Protein AF-A0A7S2FUK2-F1 (afdb_monomer_lite)

Structure (mmCIF, N/CA/C/O backbone):
data_AF-A0A7S2FUK2-F1
#
_entry.id   AF-A0A7S2FUK2-F1
#
loop_
_atom_site.group_PDB
_atom_site.id
_atom_site.type_symbol
_atom_site.label_atom_id
_atom_site.label_alt_id
_atom_site.label_comp_id
_atom_site.label_asym_id
_atom_site.label_entity_id
_atom_site.label_seq_id
_atom_site.pdbx_PDB_ins_code
_atom_site.Cartn_x
_atom_site.Cartn_y
_atom_site.Cartn_z
_atom_site.occupancy
_atom_site.B_iso_or_equiv
_atom_site.auth_seq_id
_atom_site.auth_comp_id
_atom_site.auth_asym_id
_atom_site.auth_atom_id
_atom_site.pdbx_PDB_model_num
ATOM 1 N N . ALA A 1 1 ? 39.567 44.162 -0.002 1.00 51.47 1 ALA A N 1
ATOM 2 C CA . ALA A 1 1 ? 39.025 42.893 0.532 1.00 51.47 1 ALA A CA 1
ATOM 3 C C . ALA A 1 1 ? 37.912 42.384 -0.387 1.00 51.47 1 ALA A C 1
ATOM 5 O O . ALA A 1 1 ? 36.878 43.033 -0.495 1.00 51.47 1 ALA A O 1
ATOM 6 N N . ALA A 1 2 ? 38.136 41.283 -1.110 1.00 47.44 2 ALA A N 1
ATOM 7 C CA . ALA A 1 2 ? 37.155 40.736 -2.050 1.00 47.44 2 ALA A CA 1
ATOM 8 C C . ALA A 1 2 ? 35.976 40.091 -1.295 1.00 47.44 2 ALA A C 1
ATOM 10 O O . ALA A 1 2 ? 36.168 39.172 -0.497 1.00 47.44 2 ALA A O 1
ATOM 11 N N . LYS A 1 3 ? 34.748 40.575 -1.532 1.00 50.03 3 LYS A N 1
ATOM 12 C CA . LYS A 1 3 ? 33.518 39.981 -0.986 1.00 50.03 3 LYS A CA 1
ATOM 13 C C . LYS A 1 3 ? 33.345 38.576 -1.574 1.00 50.03 3 LYS A C 1
ATOM 15 O O . LYS A 1 3 ? 33.019 38.436 -2.749 1.00 50.03 3 LYS A O 1
ATOM 20 N N . LYS A 1 4 ? 33.551 37.535 -0.758 1.00 55.41 4 LYS A N 1
ATOM 21 C CA . LYS A 1 4 ? 33.220 36.146 -1.115 1.00 55.41 4 LYS A CA 1
ATOM 22 C C . LYS A 1 4 ? 31.747 36.076 -1.522 1.00 55.41 4 LYS A C 1
ATOM 24 O O . LYS A 1 4 ? 30.866 36.301 -0.692 1.00 55.41 4 LYS A O 1
ATOM 29 N N . ALA A 1 5 ? 31.489 35.759 -2.789 1.00 57.44 5 ALA A N 1
ATOM 30 C CA . ALA A 1 5 ? 30.147 35.501 -3.286 1.00 57.44 5 ALA A CA 1
ATOM 31 C C . ALA A 1 5 ? 29.506 34.386 -2.442 1.00 57.44 5 ALA A C 1
ATOM 33 O O . ALA A 1 5 ? 30.033 33.274 -2.347 1.00 57.44 5 ALA A O 1
ATOM 34 N N . ARG A 1 6 ? 28.381 34.693 -1.785 1.00 59.66 6 ARG A N 1
ATOM 35 C CA . ARG A 1 6 ? 27.583 33.698 -1.063 1.00 59.66 6 ARG A CA 1
ATOM 36 C C . ARG A 1 6 ? 27.079 32.686 -2.088 1.00 59.66 6 ARG A C 1
ATOM 38 O O . ARG A 1 6 ? 26.243 33.013 -2.924 1.00 59.66 6 ARG A O 1
ATOM 45 N N . LYS A 1 7 ? 27.604 31.463 -2.019 1.00 57.19 7 LYS A N 1
ATOM 46 C CA . LYS A 1 7 ? 27.149 30.323 -2.817 1.00 57.19 7 LYS A CA 1
ATOM 47 C C . LYS A 1 7 ? 25.653 30.144 -2.553 1.00 57.19 7 LYS A C 1
ATOM 49 O O . LYS A 1 7 ? 25.270 29.747 -1.454 1.00 57.19 7 LYS A O 1
ATOM 54 N N . ILE A 1 8 ? 24.814 30.489 -3.530 1.00 44.50 8 ILE A N 1
ATOM 55 C CA . ILE A 1 8 ? 23.376 30.225 -3.475 1.00 44.50 8 ILE A CA 1
ATOM 56 C C . ILE A 1 8 ? 23.237 28.705 -3.527 1.00 44.50 8 ILE A C 1
ATOM 58 O O . ILE A 1 8 ? 23.329 28.085 -4.584 1.00 44.50 8 ILE A O 1
ATOM 62 N N . VAL A 1 9 ? 23.107 28.082 -2.358 1.00 54.44 9 VAL A N 1
ATOM 63 C CA . VAL A 1 9 ? 22.767 26.666 -2.264 1.00 54.44 9 VAL A CA 1
ATOM 64 C C . VAL A 1 9 ? 21.310 26.572 -2.695 1.00 54.44 9 VAL A C 1
ATOM 66 O O . VAL A 1 9 ? 20.414 26.925 -1.929 1.00 54.44 9 VAL A O 1
ATOM 69 N N . GLY A 1 10 ? 21.074 26.165 -3.945 1.00 53.12 10 GLY A N 1
ATOM 70 C CA . GLY A 1 10 ? 19.726 25.898 -4.440 1.00 53.12 10 GLY A CA 1
ATOM 71 C C . GLY A 1 10 ? 18.992 24.996 -3.449 1.00 53.12 10 GLY A C 1
ATOM 72 O O . GLY A 1 10 ? 19.571 24.023 -2.952 1.00 53.12 10 GLY A O 1
ATOM 73 N N . LYS A 1 11 ? 17.744 25.347 -3.106 1.00 49.56 11 LYS A N 1
ATOM 74 C CA . LYS A 1 11 ? 16.907 24.517 -2.230 1.00 49.56 11 LYS A CA 1
ATOM 75 C C . LYS A 1 11 ? 16.903 23.106 -2.810 1.00 49.56 11 LYS A C 1
ATOM 77 O O . LYS A 1 11 ? 16.422 22.899 -3.921 1.00 49.56 11 LYS A O 1
ATOM 82 N N . ARG A 1 12 ? 17.470 22.145 -2.071 1.00 46.72 12 ARG A N 1
ATOM 83 C CA . ARG A 1 12 ? 17.395 20.734 -2.457 1.00 46.72 12 ARG A CA 1
ATOM 84 C C . ARG A 1 12 ? 15.916 20.397 -2.656 1.00 46.72 12 ARG A C 1
ATOM 86 O O . ARG A 1 12 ? 15.123 20.765 -1.782 1.00 46.72 12 ARG A O 1
ATOM 93 N N . PRO A 1 13 ? 15.542 19.721 -3.757 1.00 48.38 13 PRO A N 1
ATOM 94 C CA . PRO A 1 13 ? 14.168 19.290 -3.938 1.00 48.38 13 PRO A CA 1
ATOM 95 C C . PRO A 1 13 ? 13.748 18.502 -2.692 1.00 48.38 13 PRO A C 1
ATOM 97 O O . PRO A 1 13 ? 14.558 17.721 -2.168 1.00 48.38 13 PRO A O 1
ATOM 100 N N . PRO A 1 14 ? 12.541 18.746 -2.155 1.00 49.38 14 PRO A N 1
ATOM 101 C CA . PRO A 1 14 ? 12.086 18.077 -0.950 1.00 49.38 14 PRO A CA 1
ATOM 102 C C . PRO A 1 14 ? 12.221 16.569 -1.153 1.00 49.38 14 PRO A C 1
ATOM 104 O O . PRO A 1 14 ? 11.686 16.004 -2.108 1.00 49.38 14 PRO A O 1
ATOM 107 N N . ARG A 1 15 ? 12.990 15.909 -0.275 1.00 49.66 15 ARG A N 1
ATOM 108 C CA . ARG A 1 15 ? 13.065 14.446 -0.280 1.00 49.66 15 ARG A CA 1
ATOM 109 C C . ARG A 1 15 ? 11.645 13.919 -0.118 1.00 49.66 15 ARG A C 1
ATOM 111 O O . ARG A 1 15 ? 10.908 14.423 0.730 1.00 49.66 15 ARG A O 1
ATOM 118 N N . LEU A 1 16 ? 11.304 12.897 -0.898 1.00 50.94 16 LEU A N 1
ATOM 119 C CA . LEU A 1 16 ? 10.092 12.099 -0.748 1.00 50.94 16 LEU A CA 1
ATOM 120 C C . LEU A 1 16 ? 10.069 11.511 0.671 1.00 50.94 16 LEU A C 1
ATOM 122 O O . LEU A 1 16 ? 10.588 10.424 0.920 1.00 50.94 16 LEU A O 1
ATOM 126 N N . ARG A 1 17 ? 9.551 12.262 1.648 1.00 56.78 17 ARG A N 1
ATOM 127 C CA . ARG A 1 17 ? 9.317 11.731 2.988 1.00 56.78 17 ARG A CA 1
ATOM 128 C C . ARG A 1 17 ? 8.164 10.751 2.847 1.00 56.78 17 ARG A C 1
ATOM 130 O O . ARG A 1 17 ? 7.118 11.121 2.323 1.00 56.78 17 ARG A O 1
ATOM 137 N N . LYS A 1 18 ? 8.348 9.518 3.324 1.00 59.38 18 LYS A N 1
ATOM 138 C CA . LYS A 1 18 ? 7.283 8.512 3.425 1.00 59.38 18 LYS A CA 1
ATOM 139 C C . LYS A 1 18 ? 6.263 8.959 4.483 1.00 59.38 18 LYS A C 1
ATOM 141 O O . LYS A 1 18 ? 6.216 8.405 5.575 1.00 59.38 18 LYS A O 1
ATOM 146 N N . ARG A 1 19 ? 5.490 10.007 4.200 1.00 67.88 19 ARG A N 1
ATOM 147 C CA . ARG A 1 19 ? 4.312 10.360 4.990 1.00 67.88 19 ARG A CA 1
ATOM 148 C C . ARG A 1 19 ? 3.159 9.496 4.508 1.00 67.88 19 ARG A C 1
ATOM 150 O O . ARG A 1 19 ? 2.864 9.450 3.318 1.00 67.88 19 ARG A O 1
ATOM 157 N N . SER A 1 20 ? 2.534 8.784 5.435 1.00 86.94 20 SER A N 1
ATOM 158 C CA . SER A 1 20 ? 1.334 8.007 5.145 1.00 86.94 20 SER A CA 1
ATOM 159 C C . SER A 1 20 ? 0.104 8.909 5.195 1.00 86.94 20 SER A C 1
ATOM 161 O O . SER A 1 20 ? 0.090 9.910 5.919 1.00 86.94 20 SER A O 1
ATOM 163 N N . LEU A 1 21 ? -0.970 8.526 4.503 1.00 92.56 21 LEU A N 1
ATOM 164 C CA . LEU A 1 21 ? -2.257 9.218 4.633 1.00 92.56 21 LEU A CA 1
ATOM 165 C C . LEU A 1 21 ? -2.778 9.218 6.080 1.00 92.56 21 LEU A C 1
ATOM 167 O O . LEU A 1 21 ? -3.429 10.173 6.488 1.00 92.56 21 LEU A O 1
ATOM 171 N N . GLY A 1 22 ? -2.415 8.217 6.892 1.00 94.38 22 GLY A N 1
ATOM 172 C CA . GLY A 1 22 ? -2.711 8.213 8.329 1.00 94.38 22 GLY A CA 1
ATOM 173 C C . GLY A 1 22 ? -2.044 9.366 9.078 1.00 94.38 22 GLY A C 1
ATOM 174 O O . GLY A 1 22 ? -2.706 10.068 9.836 1.00 94.38 22 GLY A O 1
ATOM 175 N N . SER A 1 23 ? -0.760 9.634 8.811 1.00 93.38 23 SER A N 1
ATOM 176 C CA . SER A 1 23 ? -0.076 10.798 9.398 1.00 93.38 23 SER A CA 1
ATOM 177 C C . SER A 1 23 ? -0.691 12.127 8.943 1.00 93.38 23 SER A C 1
ATOM 179 O O . SER A 1 23 ? -0.807 13.054 9.742 1.00 93.38 23 SER A O 1
ATOM 181 N N . THR A 1 24 ? -1.159 12.191 7.693 1.00 94.69 24 THR A N 1
ATOM 182 C CA . THR A 1 24 ? -1.881 13.347 7.152 1.00 94.69 24 THR A CA 1
ATOM 183 C C . THR A 1 24 ? -3.221 13.567 7.854 1.00 94.69 24 THR A C 1
ATOM 185 O O . THR A 1 24 ? -3.485 14.685 8.289 1.00 94.69 24 THR A O 1
ATOM 188 N N . LEU A 1 25 ? -4.030 12.515 8.032 1.00 96.62 25 LEU A N 1
ATOM 189 C CA . LEU A 1 25 ? -5.297 12.581 8.768 1.00 96.62 25 LEU A CA 1
ATOM 190 C C . LEU A 1 25 ? -5.078 13.061 10.210 1.00 96.62 25 LEU A C 1
ATOM 192 O O . LEU A 1 25 ? -5.795 13.931 10.696 1.00 96.62 25 LEU A O 1
ATOM 196 N N . VAL A 1 26 ? -4.062 12.530 10.894 1.00 95.75 26 VAL A N 1
ATOM 197 C CA . VAL A 1 26 ? -3.729 12.947 12.264 1.00 95.75 26 VAL A CA 1
ATOM 198 C C . VAL A 1 26 ? -3.310 14.418 12.312 1.00 95.75 26 VAL A C 1
ATOM 200 O O . VAL A 1 26 ? -3.783 15.145 13.183 1.00 95.75 26 VAL A O 1
ATOM 203 N N . ALA A 1 27 ? -2.464 14.881 11.387 1.00 95.12 27 ALA A N 1
ATOM 204 C CA . ALA A 1 27 ? -2.057 16.285 11.317 1.00 95.12 27 ALA A CA 1
ATOM 205 C C . ALA A 1 27 ? -3.256 17.222 11.084 1.00 95.12 27 ALA A C 1
ATOM 207 O O . ALA A 1 27 ? -3.372 18.252 11.746 1.00 95.12 27 ALA A O 1
ATOM 208 N N . GLU A 1 28 ? -4.180 16.836 10.203 1.00 96.44 28 GLU A N 1
ATOM 209 C CA . GLU A 1 28 ? -5.415 17.578 9.944 1.00 96.44 28 GLU A CA 1
ATOM 210 C C . GLU A 1 28 ? -6.306 17.666 11.193 1.00 96.44 28 GLU A C 1
ATOM 212 O O . GLU A 1 28 ? -6.785 18.742 11.553 1.00 96.44 28 GLU A O 1
ATOM 217 N N . LEU A 1 29 ? -6.499 16.547 11.898 1.00 96.31 29 LEU A N 1
ATOM 218 C CA . LEU A 1 29 ? -7.288 16.510 13.130 1.00 96.31 29 LEU A CA 1
ATOM 219 C C . LEU A 1 29 ? -6.650 17.342 14.247 1.00 96.31 29 LEU A C 1
ATOM 221 O O . LEU A 1 29 ? -7.358 18.025 14.986 1.00 96.31 29 LEU A O 1
ATOM 225 N N . LYS A 1 30 ? -5.317 17.336 14.356 1.00 94.62 30 LYS A N 1
ATOM 226 C CA . LYS A 1 30 ? -4.597 18.204 15.297 1.00 94.62 30 LYS A CA 1
ATOM 227 C C . LYS A 1 30 ? -4.808 19.677 14.958 1.00 94.62 30 LYS A C 1
ATOM 229 O O . LYS A 1 30 ? -5.159 20.434 15.860 1.00 94.62 30 LYS A O 1
ATOM 234 N N . ALA A 1 31 ? -4.721 20.059 13.682 1.00 94.06 31 ALA A N 1
ATOM 235 C CA . ALA A 1 31 ? -5.017 21.421 13.232 1.00 94.06 31 ALA A CA 1
ATOM 236 C C . ALA A 1 31 ? -6.454 21.844 13.572 1.00 94.06 31 ALA A C 1
ATOM 238 O O . ALA A 1 31 ? -6.672 22.917 14.133 1.00 94.06 31 ALA A O 1
ATOM 239 N N . LYS A 1 32 ? -7.430 20.966 13.316 1.00 94.69 32 LYS A N 1
ATOM 240 C CA . LYS A 1 32 ? -8.850 21.210 13.614 1.00 94.69 32 LYS A CA 1
ATOM 241 C C . LYS A 1 32 ? -9.173 21.277 15.105 1.00 94.69 32 LYS A C 1
ATOM 243 O O . LYS A 1 32 ? -10.173 21.885 15.472 1.00 94.69 32 LYS A O 1
ATOM 248 N N . SER A 1 33 ? -8.345 20.690 15.969 1.00 92.50 33 SER A N 1
ATOM 249 C CA . SER A 1 33 ? -8.582 20.717 17.416 1.00 92.50 33 SER A CA 1
ATOM 250 C C . SER A 1 33 ? -8.414 22.104 18.052 1.00 92.50 33 SER A C 1
ATOM 252 O O . SER A 1 33 ? -8.828 22.288 19.195 1.00 92.50 33 SER A O 1
ATOM 254 N N . GLY A 1 34 ? -7.790 23.066 17.355 1.00 90.19 34 GLY A N 1
ATOM 255 C CA . GLY A 1 34 ? -7.549 24.423 17.865 1.00 90.19 34 GLY A CA 1
ATOM 256 C C . GLY A 1 34 ? -6.584 24.497 19.057 1.00 90.19 34 GLY A C 1
ATOM 257 O O . GLY A 1 34 ? -6.423 25.556 19.665 1.00 90.19 34 GLY A O 1
ATOM 258 N N . ARG A 1 35 ? -5.938 23.380 19.410 1.00 89.12 35 ARG A N 1
ATOM 259 C CA . ARG A 1 35 ? -4.984 23.291 20.515 1.00 89.12 35 ARG A CA 1
ATOM 260 C C . ARG A 1 35 ? -3.680 23.991 20.148 1.00 89.12 35 ARG A C 1
ATOM 262 O O . ARG A 1 35 ? -2.985 23.572 19.229 1.00 89.12 35 ARG A O 1
ATOM 269 N N . LYS A 1 36 ? -3.342 25.047 20.891 1.00 89.12 36 LYS A N 1
ATOM 270 C CA . LYS A 1 36 ? -2.089 25.809 20.731 1.00 89.12 36 LYS A CA 1
ATOM 271 C C . LYS A 1 36 ? -0.916 25.202 21.507 1.00 89.12 36 LYS A C 1
ATOM 273 O O . LYS A 1 36 ? 0.222 25.598 21.302 1.00 89.12 36 LYS A O 1
ATOM 278 N N . ASP A 1 37 ? -1.202 24.263 22.405 1.00 87.50 37 ASP A N 1
ATOM 279 C CA . ASP A 1 37 ? -0.228 23.604 23.276 1.00 87.50 37 ASP A CA 1
ATOM 280 C C . ASP A 1 37 ? 0.441 22.381 22.626 1.00 87.50 37 ASP A C 1
ATOM 282 O O . ASP A 1 37 ? 1.373 21.810 23.189 1.00 87.50 37 ASP A O 1
ATOM 286 N N . ILE A 1 38 ? -0.015 21.980 21.435 1.00 90.00 38 ILE A N 1
ATOM 287 C CA . ILE A 1 38 ? 0.557 20.870 20.672 1.00 90.00 38 ILE A CA 1
ATOM 288 C C . ILE A 1 38 ? 1.327 21.397 19.460 1.00 90.00 38 ILE A C 1
ATOM 290 O O . ILE A 1 38 ? 0.843 22.243 18.713 1.00 90.00 38 ILE A O 1
ATOM 294 N N . SER A 1 39 ? 2.520 20.853 19.239 1.00 89.31 39 SER A N 1
ATOM 295 C CA . SER A 1 39 ? 3.269 21.058 18.001 1.00 89.31 39 SER A CA 1
ATOM 296 C C . SER A 1 39 ? 3.002 19.887 17.062 1.00 89.31 39 SER A C 1
ATOM 298 O O . SER A 1 39 ? 3.038 18.725 17.472 1.00 89.31 39 SER A O 1
ATOM 300 N N . PHE A 1 40 ? 2.709 20.176 15.799 1.00 91.25 40 PHE A N 1
ATOM 301 C CA . PHE A 1 40 ? 2.543 19.154 14.775 1.00 91.25 40 PHE A CA 1
ATOM 302 C C . PHE A 1 40 ? 3.012 19.673 13.419 1.00 91.25 40 PHE A C 1
ATOM 304 O O . PHE A 1 40 ? 3.021 20.870 13.145 1.00 91.25 40 PHE A O 1
ATOM 311 N N . GLU A 1 41 ? 3.426 18.745 12.564 1.00 90.56 41 GLU A N 1
ATOM 312 C CA . GLU A 1 41 ? 3.853 19.056 11.208 1.00 90.56 41 GLU A CA 1
ATOM 313 C C . GLU A 1 41 ? 2.613 19.159 10.309 1.00 90.56 41 GLU A C 1
ATOM 315 O O . GLU A 1 41 ? 1.863 18.190 10.176 1.00 90.56 41 GLU A O 1
ATOM 320 N N . THR A 1 42 ? 2.386 20.317 9.683 1.00 92.31 42 THR A N 1
ATOM 321 C CA . THR A 1 42 ? 1.277 20.493 8.734 1.00 92.31 42 THR A CA 1
ATOM 322 C C . THR A 1 42 ? 1.428 19.517 7.568 1.00 92.31 42 THR A C 1
ATOM 324 O O . THR A 1 42 ? 2.525 19.314 7.026 1.00 92.31 42 THR A O 1
ATOM 327 N N . ALA A 1 43 ? 0.330 18.864 7.195 1.00 91.62 43 ALA A N 1
ATOM 328 C CA . ALA A 1 43 ? 0.294 18.018 6.013 1.00 91.62 43 ALA A CA 1
ATOM 329 C C . ALA A 1 43 ? 0.405 18.868 4.741 1.00 91.62 43 ALA A C 1
ATOM 331 O O . ALA A 1 43 ? -0.122 19.971 4.688 1.00 91.62 43 ALA A O 1
ATOM 332 N N . ALA A 1 44 ? 1.097 18.354 3.725 1.00 90.50 44 ALA A N 1
ATOM 333 C CA . ALA A 1 44 ? 1.135 19.012 2.425 1.00 90.50 44 ALA A CA 1
ATOM 334 C C . ALA A 1 44 ? -0.243 18.944 1.742 1.00 90.50 44 ALA A C 1
ATOM 336 O O . ALA A 1 44 ? -0.965 17.953 1.905 1.00 90.50 44 ALA A O 1
ATOM 337 N N . ASP A 1 45 ? -0.579 19.955 0.943 1.00 90.50 45 ASP A N 1
ATOM 338 C CA . ASP A 1 45 ? -1.913 20.116 0.353 1.00 90.50 45 ASP A CA 1
ATOM 339 C C . ASP A 1 45 ? -2.301 18.939 -0.553 1.00 90.50 45 ASP A C 1
ATOM 341 O O . ASP A 1 45 ? -3.410 18.406 -0.445 1.00 90.50 45 ASP A O 1
ATOM 345 N N . TYR A 1 46 ? -1.375 18.442 -1.385 1.00 86.56 46 TYR A N 1
ATOM 346 C CA . TYR A 1 46 ? -1.617 17.247 -2.206 1.00 86.56 46 TYR A CA 1
ATOM 347 C C . TYR A 1 46 ? -1.955 16.008 -1.365 1.00 86.56 46 TYR A C 1
ATOM 349 O O . TYR A 1 46 ? -2.789 15.189 -1.765 1.00 86.56 46 TYR A O 1
ATOM 357 N N . ALA A 1 47 ? -1.332 15.861 -0.193 1.00 90.38 47 ALA A N 1
ATOM 358 C CA . ALA A 1 47 ? -1.565 14.730 0.691 1.00 90.38 47 ALA A CA 1
ATOM 359 C C . ALA A 1 47 ? -2.932 14.851 1.376 1.00 90.38 47 ALA A C 1
ATOM 361 O O . ALA A 1 47 ? -3.635 13.848 1.478 1.00 90.38 47 ALA A O 1
ATOM 362 N N . LEU A 1 48 ? -3.334 16.060 1.792 1.00 92.94 48 LEU A N 1
ATOM 363 C CA . LEU A 1 48 ? -4.671 16.334 2.338 1.00 92.94 48 LEU A CA 1
ATOM 364 C C . LEU A 1 48 ? -5.760 16.067 1.298 1.00 92.94 48 LEU A C 1
ATOM 366 O O . LEU A 1 48 ? -6.702 15.324 1.565 1.00 92.94 48 LEU A O 1
ATOM 370 N N . LYS A 1 49 ? -5.593 16.582 0.076 1.00 92.12 49 LYS A N 1
ATOM 371 C CA . LYS A 1 49 ? -6.521 16.319 -1.032 1.00 92.12 49 LYS A CA 1
ATOM 372 C C . LYS A 1 49 ? -6.645 14.821 -1.314 1.00 92.12 49 LYS A C 1
ATOM 374 O O . LYS A 1 49 ? -7.752 14.312 -1.466 1.00 92.12 49 LYS A O 1
ATOM 379 N N . THR A 1 50 ? -5.522 14.101 -1.332 1.00 90.12 50 THR A N 1
ATOM 380 C CA . THR A 1 50 ? -5.522 12.640 -1.503 1.00 90.12 50 THR A CA 1
ATOM 381 C C . THR A 1 50 ? -6.247 11.951 -0.344 1.00 90.12 50 THR A C 1
ATOM 383 O O . THR A 1 50 ? -7.114 11.123 -0.592 1.00 90.12 50 THR A O 1
ATOM 386 N N . CYS A 1 51 ? -5.969 12.337 0.906 1.00 93.69 51 CYS A N 1
ATOM 387 C CA . CYS A 1 51 ? -6.631 11.828 2.112 1.00 93.69 51 CYS A CA 1
ATOM 388 C C . CYS A 1 51 ? -8.165 11.972 2.049 1.00 93.69 51 CYS A C 1
ATOM 390 O O . CYS A 1 51 ? -8.892 11.018 2.333 1.00 93.69 51 CYS A O 1
ATOM 392 N N . HIS A 1 52 ? -8.666 13.134 1.622 1.00 94.56 52 HIS A N 1
ATOM 393 C CA . HIS A 1 52 ? -10.102 13.396 1.479 1.00 94.56 52 HIS A CA 1
ATOM 394 C C . HIS A 1 52 ? -10.762 12.626 0.338 1.00 94.56 52 HIS A C 1
ATOM 396 O O . HIS A 1 52 ? -11.923 12.243 0.459 1.00 94.56 52 HIS A O 1
ATOM 402 N N . ASN A 1 53 ? -10.022 12.372 -0.740 1.00 94.06 53 ASN A N 1
ATOM 403 C CA . ASN A 1 53 ? -10.530 11.641 -1.894 1.00 94.06 53 ASN A CA 1
ATOM 404 C C . ASN A 1 53 ? -10.637 10.131 -1.656 1.00 94.06 53 ASN A C 1
ATOM 406 O O . ASN A 1 53 ? -11.314 9.465 -2.434 1.00 94.06 53 ASN A O 1
ATOM 410 N N . VAL A 1 54 ? -9.990 9.578 -0.621 1.00 93.62 54 VAL A N 1
ATOM 411 C CA . VAL A 1 54 ? -10.147 8.158 -0.274 1.00 93.62 54 VAL A CA 1
ATOM 412 C C . VAL A 1 54 ? -11.505 7.952 0.410 1.00 93.62 54 VAL A C 1
ATOM 414 O O . VAL A 1 54 ? -11.692 8.453 1.531 1.00 93.62 54 VAL A O 1
ATOM 417 N N . PRO A 1 55 ? -12.435 7.189 -0.207 1.00 96.44 55 PRO A N 1
ATOM 418 C CA . PRO A 1 55 ? -13.716 6.850 0.406 1.00 96.44 55 PRO A CA 1
ATOM 419 C C . PRO A 1 55 ? -13.519 6.215 1.780 1.00 96.44 55 PRO A C 1
ATOM 421 O O . PRO A 1 55 ? -12.543 5.499 2.007 1.00 96.44 55 PRO A O 1
ATOM 424 N N . ILE A 1 56 ? -14.452 6.442 2.703 1.00 97.25 56 ILE A N 1
ATOM 425 C CA . ILE A 1 56 ? -14.359 5.929 4.080 1.00 97.25 56 ILE A CA 1
ATOM 426 C C . ILE A 1 56 ? -14.266 4.395 4.083 1.00 97.25 56 ILE A C 1
ATOM 428 O O . ILE A 1 56 ? -13.496 3.813 4.842 1.00 97.25 56 ILE A O 1
ATOM 432 N N . GLU A 1 57 ? -14.981 3.754 3.164 1.00 96.81 57 GLU A N 1
ATOM 433 C CA . GLU A 1 57 ? -15.012 2.315 2.910 1.00 96.81 57 GLU A CA 1
ATOM 434 C C . GLU A 1 57 ? -13.670 1.784 2.384 1.00 96.81 57 GLU A C 1
ATOM 436 O O . GLU A 1 57 ? -13.396 0.590 2.446 1.00 96.81 57 GLU A O 1
ATOM 441 N N . GLN A 1 58 ? -12.797 2.653 1.878 1.00 96.06 58 GLN A N 1
ATOM 442 C CA . GLN A 1 58 ? -11.455 2.311 1.404 1.00 96.06 58 GLN A CA 1
ATOM 443 C C . GLN A 1 58 ? -10.361 2.706 2.404 1.00 96.06 58 GLN A C 1
ATOM 445 O O . GLN A 1 58 ? -9.178 2.718 2.066 1.00 96.06 58 GLN A O 1
ATOM 450 N N . ARG A 1 59 ? -10.724 3.018 3.651 1.00 97.12 59 ARG A N 1
ATOM 451 C CA . ARG A 1 59 ? -9.766 3.219 4.742 1.00 97.12 59 ARG A CA 1
ATOM 452 C C . ARG A 1 59 ? -9.602 1.930 5.541 1.00 97.12 59 ARG A C 1
ATOM 454 O O . ARG A 1 59 ? -10.535 1.140 5.664 1.00 97.12 59 ARG A O 1
ATOM 461 N N . ALA A 1 60 ? -8.407 1.684 6.072 1.00 97.00 60 ALA A N 1
ATOM 462 C CA . ALA A 1 60 ? -8.093 0.400 6.703 1.00 97.00 60 ALA A CA 1
ATOM 463 C C . ALA A 1 60 ? -8.813 0.179 8.043 1.00 97.00 60 ALA A C 1
ATOM 465 O O . ALA A 1 60 ? -9.072 -0.963 8.431 1.00 97.00 60 ALA A O 1
ATOM 466 N N . GLY A 1 61 ? -9.180 1.261 8.728 1.00 97.75 61 GLY A N 1
ATOM 467 C CA . GLY A 1 61 ? -9.990 1.208 9.936 1.00 97.75 61 GLY A CA 1
ATOM 468 C C . GLY A 1 61 ? -11.452 0.833 9.684 1.00 97.75 61 GLY A C 1
ATOM 469 O O . GLY A 1 61 ? -12.165 0.506 10.630 1.00 97.75 61 GLY A O 1
ATOM 470 N N . TYR A 1 62 ? -11.912 0.824 8.429 1.00 98.38 62 TYR A N 1
ATOM 471 C CA . TYR A 1 62 ? -13.263 0.391 8.087 1.00 98.38 62 TYR A CA 1
ATOM 472 C C . TYR A 1 62 ? -13.422 -1.122 8.355 1.00 98.38 62 TYR A C 1
ATOM 474 O O . TYR A 1 62 ? -12.548 -1.891 7.936 1.00 98.38 62 TYR A O 1
ATOM 482 N N . PRO A 1 63 ? -14.501 -1.587 9.019 1.00 98.12 63 PRO A N 1
ATOM 483 C CA . PRO A 1 63 ? -14.716 -3.009 9.285 1.00 98.12 63 PRO A CA 1
ATOM 484 C C . PRO A 1 63 ? -14.749 -3.830 7.991 1.00 98.12 63 PRO A C 1
ATOM 486 O O . PRO A 1 63 ? -15.224 -3.384 6.948 1.00 98.12 63 PRO A O 1
ATOM 489 N N . LEU A 1 64 ? -14.209 -5.041 8.016 1.00 97.94 64 LEU A N 1
ATOM 490 C CA . LEU A 1 64 ? -14.283 -5.972 6.889 1.00 97.94 64 LEU A CA 1
ATOM 491 C C . LEU A 1 64 ? -15.652 -6.655 6.827 1.00 97.94 64 LEU A C 1
ATOM 493 O O . LEU A 1 64 ? -16.111 -6.990 5.738 1.00 97.94 64 LEU A O 1
ATOM 497 N N . LYS A 1 65 ? -16.307 -6.823 7.978 1.00 97.94 65 LYS A N 1
ATOM 498 C CA . LYS A 1 65 ? -17.655 -7.379 8.105 1.00 97.94 65 LYS A CA 1
ATOM 499 C C . LYS A 1 65 ? -18.538 -6.365 8.822 1.00 97.94 65 LYS A C 1
ATOM 501 O O . LYS A 1 65 ? -18.167 -5.859 9.873 1.00 97.94 65 LYS A O 1
ATOM 506 N N . LEU A 1 66 ? -19.690 -6.041 8.244 1.00 97.38 66 LEU A N 1
ATOM 507 C CA . LEU A 1 66 ? -20.655 -5.138 8.870 1.00 97.38 66 LEU A CA 1
ATOM 508 C C . LEU A 1 66 ? -21.725 -5.957 9.584 1.00 97.38 66 LEU A C 1
ATOM 510 O O . LEU A 1 66 ? -22.387 -6.789 8.964 1.00 97.38 66 LEU A O 1
ATOM 514 N N . THR A 1 67 ? -21.920 -5.694 10.872 1.00 97.62 67 THR A N 1
ATOM 515 C CA . THR A 1 67 ? -23.012 -6.299 11.639 1.00 97.62 67 THR A CA 1
ATOM 516 C C . THR A 1 67 ? -24.339 -5.680 11.212 1.00 97.62 67 THR A C 1
ATOM 518 O O . THR A 1 67 ? -24.477 -4.456 11.126 1.00 97.62 67 THR A O 1
ATOM 521 N N . LYS A 1 68 ? -25.345 -6.516 10.940 1.00 97.69 68 LYS A N 1
ATOM 522 C CA . LYS A 1 68 ? -26.688 -6.043 10.584 1.00 97.69 68 LYS A CA 1
ATOM 523 C C . LYS A 1 68 ? -27.259 -5.187 11.721 1.00 97.69 68 LYS A C 1
ATOM 525 O O . LYS A 1 68 ? -27.241 -5.600 12.875 1.00 97.69 68 LYS A O 1
ATOM 530 N N . GLY A 1 69 ? -27.777 -4.005 11.387 1.00 97.62 69 GLY A N 1
ATOM 531 C CA . GLY A 1 69 ? -28.325 -3.063 12.371 1.00 97.62 69 GLY A CA 1
ATOM 532 C C . GLY A 1 69 ? -27.276 -2.251 13.141 1.00 97.62 69 GLY A C 1
ATOM 533 O O . GLY A 1 69 ? -27.646 -1.518 14.059 1.00 97.62 69 GLY A O 1
ATOM 534 N N . ALA A 1 70 ? -25.991 -2.355 12.781 1.00 97.88 70 ALA A N 1
ATOM 535 C CA . ALA A 1 70 ? -24.950 -1.509 13.351 1.00 97.88 70 ALA A CA 1
ATOM 536 C C . ALA A 1 70 ? -25.191 -0.023 13.049 1.00 97.88 70 ALA A C 1
ATOM 538 O O . ALA A 1 70 ? -25.744 0.345 12.007 1.00 97.88 70 ALA A O 1
ATOM 539 N N . VAL A 1 71 ? -24.726 0.840 13.954 1.00 97.81 71 VAL A N 1
ATOM 540 C CA . VAL A 1 71 ? -24.740 2.292 13.755 1.00 97.81 71 VAL A CA 1
ATOM 541 C C . VAL A 1 71 ? -23.958 2.631 12.480 1.00 97.81 71 VAL A C 1
ATOM 543 O O . VAL A 1 71 ? -22.820 2.169 12.329 1.00 97.81 71 VAL A O 1
ATOM 546 N N . PRO A 1 72 ? -24.516 3.459 11.572 1.00 97.94 72 PRO A N 1
ATOM 547 C CA . PRO A 1 72 ? -23.812 3.875 10.369 1.00 97.94 72 PRO A CA 1
ATOM 548 C C . PRO A 1 72 ? -22.443 4.468 10.701 1.00 97.94 72 PRO A C 1
ATOM 550 O O . PRO A 1 72 ? -22.317 5.322 11.572 1.00 97.94 72 PRO A O 1
ATOM 553 N N . ILE A 1 73 ? -21.418 4.069 9.953 1.00 97.62 73 ILE A N 1
ATOM 554 C CA . ILE A 1 73 ? -20.016 4.419 10.238 1.00 97.62 73 ILE A CA 1
ATOM 555 C C . ILE A 1 73 ? -19.782 5.936 10.246 1.00 97.62 73 ILE A C 1
ATOM 557 O O . ILE A 1 73 ? -19.036 6.463 11.065 1.00 97.62 73 ILE A O 1
ATOM 561 N N . LYS A 1 74 ? -20.496 6.674 9.388 1.00 97.38 74 LYS A N 1
ATOM 562 C CA . LYS A 1 74 ? -20.461 8.148 9.351 1.00 97.38 74 LYS A CA 1
ATOM 563 C C . LYS A 1 74 ? -21.030 8.805 10.619 1.00 97.38 74 LYS A C 1
ATOM 565 O O . LYS A 1 74 ? -20.748 9.975 10.867 1.00 97.38 74 LYS A O 1
ATOM 570 N N . ALA A 1 75 ? -21.828 8.069 11.392 1.00 97.88 75 ALA A N 1
ATOM 571 C CA . ALA A 1 75 ? -22.464 8.507 12.629 1.00 97.88 75 ALA A CA 1
ATOM 572 C C . ALA A 1 75 ? -21.714 8.047 13.893 1.00 97.88 75 ALA A C 1
ATOM 574 O O . ALA A 1 75 ? -22.182 8.325 14.996 1.00 97.88 75 ALA A O 1
ATOM 575 N N . TRP A 1 76 ? -20.559 7.383 13.761 1.00 98.19 76 TRP A N 1
ATOM 576 C CA . TRP A 1 76 ? -19.746 6.990 14.910 1.00 98.19 76 TRP A CA 1
ATOM 577 C C . TRP A 1 76 ? -19.332 8.202 15.745 1.00 98.19 76 TRP A C 1
ATOM 579 O O . TRP A 1 76 ? -18.689 9.145 15.265 1.00 98.19 76 TRP A O 1
ATOM 589 N N . LYS A 1 77 ? -19.700 8.154 17.024 1.00 97.88 77 LYS A N 1
ATOM 590 C CA . LYS A 1 77 ? -19.425 9.194 18.010 1.00 97.88 77 LYS A CA 1
ATOM 591 C C . LYS A 1 77 ? -19.001 8.564 19.323 1.00 97.88 77 LYS A C 1
ATOM 593 O O . LYS A 1 77 ? -19.519 7.531 19.734 1.00 97.88 77 LYS A O 1
ATOM 598 N N . CYS A 1 78 ? -18.062 9.207 19.996 1.00 95.88 78 CYS A N 1
ATOM 599 C CA . CYS A 1 78 ? -17.682 8.843 21.351 1.00 95.88 78 CYS A CA 1
ATOM 600 C C . CYS A 1 78 ? -18.755 9.259 22.364 1.00 95.88 78 CYS A C 1
ATOM 602 O O . CYS A 1 78 ? -19.646 10.048 22.052 1.00 95.88 78 CYS A O 1
ATOM 604 N N . LYS A 1 79 ? -18.623 8.781 23.611 1.00 94.94 79 LYS A N 1
ATOM 605 C CA . LYS A 1 79 ? -19.502 9.173 24.730 1.00 94.94 79 LYS A CA 1
ATOM 606 C C . LYS A 1 79 ? -19.563 10.695 24.941 1.00 94.94 79 LYS A C 1
ATOM 608 O O . LYS A 1 79 ? -20.593 11.205 25.351 1.00 94.94 79 LYS A O 1
ATOM 613 N N . ASP A 1 80 ? -18.488 11.417 24.616 1.00 93.50 80 ASP A N 1
ATOM 614 C CA . ASP A 1 80 ? -18.408 12.884 24.658 1.00 93.50 80 ASP A CA 1
ATOM 615 C C . ASP A 1 80 ? -18.972 13.570 23.394 1.00 93.50 80 ASP A C 1
ATOM 617 O O . ASP A 1 80 ? -18.684 14.735 23.138 1.00 93.50 80 ASP A O 1
ATOM 621 N N . GLY A 1 81 ? -19.723 12.848 22.556 1.00 95.75 81 GLY A N 1
ATOM 622 C CA . GLY A 1 81 ? -20.365 13.364 21.343 1.00 95.75 81 GLY A CA 1
ATOM 623 C C . GLY A 1 81 ? -19.416 13.638 20.172 1.00 95.75 81 GLY A C 1
ATOM 624 O O . GLY A 1 81 ? -19.874 13.954 19.071 1.00 95.75 81 GLY A O 1
ATOM 625 N N . LYS A 1 82 ? -18.099 13.496 20.367 1.00 95.94 82 LYS A N 1
ATOM 626 C CA . LYS A 1 82 ? -17.105 13.755 19.322 1.00 95.94 82 LYS A CA 1
ATOM 627 C C . LYS A 1 82 ? -17.158 12.706 18.226 1.00 95.94 82 LYS A C 1
ATOM 629 O O . LYS A 1 82 ? -17.189 11.509 18.504 1.00 95.94 82 LYS A O 1
ATOM 634 N N . LYS A 1 83 ? -17.097 13.175 16.982 1.00 97.50 83 LYS A N 1
ATOM 635 C CA . LYS A 1 83 ? -17.033 12.324 15.796 1.00 97.50 83 LYS A CA 1
ATOM 636 C C . LYS A 1 83 ? -15.740 11.503 15.782 1.00 97.50 83 LYS A C 1
ATOM 638 O O . LYS A 1 83 ? -14.672 12.014 16.124 1.00 97.50 83 LYS A O 1
ATOM 643 N N . VAL A 1 84 ? -15.855 10.250 15.352 1.00 98.31 84 VAL A N 1
ATOM 644 C CA . VAL A 1 84 ? -14.717 9.375 15.062 1.00 98.31 84 VAL A CA 1
ATOM 645 C C . VAL A 1 84 ? -14.496 9.329 13.556 1.00 98.31 84 VAL A C 1
ATOM 647 O O . VAL A 1 84 ? -15.390 8.949 12.804 1.00 98.31 84 VAL A O 1
ATOM 650 N N . GLU A 1 85 ? -13.306 9.724 13.109 1.00 98.25 85 GLU A N 1
ATOM 651 C CA . GLU A 1 85 ? -12.903 9.590 11.708 1.00 98.25 85 GLU A CA 1
ATOM 652 C C . GLU A 1 85 ? -12.277 8.214 11.484 1.00 98.25 85 GLU A C 1
ATOM 654 O O . GLU A 1 85 ? -11.425 7.788 12.261 1.00 98.25 85 GLU A O 1
ATOM 659 N N . VAL A 1 86 ? -12.670 7.511 10.421 1.00 98.31 86 VAL A N 1
ATOM 660 C CA . VAL A 1 86 ? -12.109 6.186 10.116 1.00 98.31 86 VAL A CA 1
ATOM 661 C C . VAL A 1 86 ? -10.628 6.310 9.758 1.00 98.31 86 VAL A C 1
ATOM 663 O O . VAL A 1 86 ? -10.252 7.127 8.909 1.00 98.31 86 VAL A O 1
ATOM 666 N N . ASP A 1 87 ? -9.810 5.487 10.413 1.00 97.69 87 ASP A N 1
ATOM 667 C CA . ASP A 1 87 ? -8.351 5.530 10.344 1.00 97.69 87 ASP A CA 1
ATOM 668 C C . ASP A 1 87 ? -7.818 4.909 9.037 1.00 97.69 87 ASP A C 1
ATOM 670 O O . ASP A 1 87 ? -8.398 3.981 8.471 1.00 97.69 87 ASP A O 1
ATOM 674 N N . PHE A 1 88 ? -6.676 5.403 8.565 1.00 96.94 88 PHE A N 1
ATOM 675 C CA . PHE A 1 88 ? -5.891 4.772 7.501 1.00 96.94 88 PHE A CA 1
ATOM 676 C C . PHE A 1 88 ? -5.020 3.622 8.018 1.00 96.94 88 PHE A C 1
ATOM 678 O O . PHE A 1 88 ? -4.513 2.845 7.211 1.00 96.94 88 PHE A O 1
ATOM 685 N N . GLY A 1 89 ? -4.825 3.524 9.334 1.00 95.94 89 GLY A N 1
ATOM 686 C CA . GLY A 1 89 ? -4.218 2.383 10.009 1.00 95.94 89 GLY A CA 1
ATOM 687 C C . GLY A 1 89 ? -5.240 1.338 10.466 1.00 95.94 89 GLY A C 1
ATOM 688 O O . GLY A 1 89 ? -6.447 1.577 10.489 1.00 95.94 89 GLY A O 1
ATOM 689 N N . ARG A 1 90 ? -4.728 0.166 10.849 1.00 96.56 90 ARG A N 1
ATOM 690 C CA . ARG A 1 90 ? -5.482 -0.883 11.543 1.00 96.56 90 ARG A CA 1
ATOM 691 C C . ARG A 1 90 ? -4.545 -1.657 12.469 1.00 96.56 90 ARG A C 1
ATOM 693 O O . ARG A 1 90 ? -3.436 -1.987 12.052 1.00 96.56 90 ARG A O 1
ATOM 700 N N . CYS A 1 91 ? -4.961 -1.958 13.694 1.00 96.88 91 CYS A N 1
ATOM 701 C CA . CYS A 1 91 ? -4.205 -2.814 14.609 1.00 96.88 91 CYS A CA 1
ATOM 702 C C . CYS A 1 91 ? -4.174 -4.274 14.126 1.00 96.88 91 CYS A C 1
ATOM 704 O O . CYS A 1 91 ? -5.142 -4.766 13.544 1.00 96.88 91 CYS A O 1
ATOM 706 N N . SER A 1 92 ? -3.060 -4.973 14.373 1.00 95.81 92 SER A N 1
ATOM 707 C CA . SER A 1 92 ? -2.822 -6.353 13.909 1.00 95.81 92 SER A CA 1
ATOM 708 C C . SER A 1 92 ? -3.742 -7.392 14.541 1.00 95.81 92 SER A C 1
ATOM 710 O O . SER A 1 92 ? -3.999 -8.425 13.941 1.00 95.81 92 SER A O 1
ATOM 712 N N . TRP A 1 93 ? -4.275 -7.089 15.721 1.00 97.44 93 TRP A N 1
ATOM 713 C CA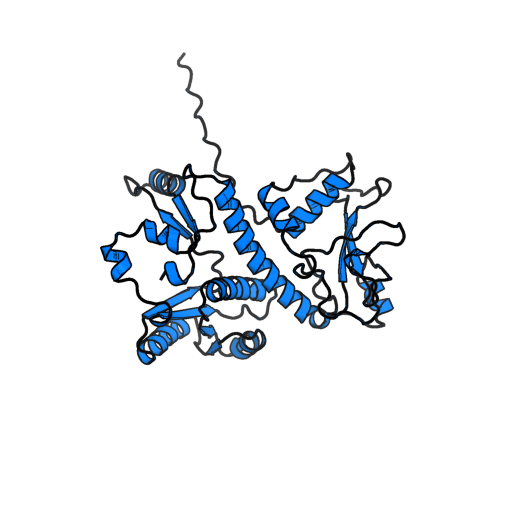 . TRP A 1 93 ? -5.131 -7.970 16.511 1.00 97.44 93 TRP A CA 1
ATOM 714 C C . TRP A 1 93 ? -6.629 -7.672 16.362 1.00 97.44 93 TRP A C 1
ATOM 716 O O . TRP A 1 93 ? -7.445 -8.323 17.009 1.00 97.44 93 TRP A O 1
ATOM 726 N N . LEU A 1 94 ? -7.001 -6.653 15.579 1.00 98.31 94 LEU A N 1
ATOM 727 C CA . LEU A 1 94 ? -8.373 -6.149 15.533 1.00 98.31 94 LEU A CA 1
ATOM 728 C C . LEU A 1 94 ? -9.258 -7.028 14.627 1.00 98.31 94 LEU A C 1
ATOM 730 O O . LEU A 1 94 ? -8.998 -7.048 13.417 1.00 98.31 94 LEU A O 1
ATOM 734 N N . PRO A 1 95 ? -10.317 -7.678 15.156 1.00 98.38 95 PRO A N 1
ATOM 735 C CA . PRO A 1 95 ? -11.154 -8.595 14.382 1.00 98.38 95 PRO A CA 1
ATOM 736 C C . PRO A 1 95 ? -11.858 -7.935 13.192 1.00 98.38 95 PRO A C 1
ATOM 738 O O . PRO A 1 95 ? -12.013 -6.714 13.136 1.00 98.38 95 PRO A O 1
ATOM 741 N N . ASP A 1 96 ? -12.298 -8.742 12.228 1.00 98.56 96 ASP A N 1
ATOM 742 C CA . ASP A 1 96 ? -12.873 -8.276 10.957 1.00 98.56 96 ASP A CA 1
ATOM 743 C C . ASP A 1 96 ? -14.136 -7.420 11.101 1.00 98.56 96 ASP A C 1
ATOM 745 O O . ASP A 1 96 ? -14.381 -6.543 10.275 1.00 98.56 96 ASP A O 1
ATOM 749 N N . ASP A 1 97 ? -14.946 -7.662 12.120 1.00 98.44 97 ASP A N 1
ATOM 750 C CA . ASP A 1 97 ? -16.194 -6.953 12.403 1.00 98.44 97 ASP A CA 1
ATOM 751 C C . ASP A 1 97 ? -16.000 -5.677 13.236 1.00 98.44 97 ASP A C 1
ATOM 753 O O . ASP A 1 97 ? -16.934 -4.899 13.412 1.00 98.44 97 ASP A O 1
ATOM 757 N N . TRP A 1 98 ? -14.774 -5.406 13.690 1.00 98.62 98 TRP A N 1
ATOM 758 C CA . TRP A 1 98 ? -14.441 -4.204 14.448 1.00 98.62 98 TRP A CA 1
ATOM 759 C C . TRP A 1 98 ? -13.969 -3.050 13.564 1.00 98.62 98 TRP A C 1
ATOM 761 O O . TRP A 1 98 ? -13.291 -3.224 12.542 1.00 98.62 98 TRP A O 1
ATOM 771 N N . GLY A 1 99 ? -14.284 -1.836 14.012 1.00 98.38 99 GLY A N 1
ATOM 772 C CA . GLY A 1 99 ? -13.797 -0.590 13.435 1.00 98.38 99 GLY A CA 1
ATOM 773 C C . GLY A 1 99 ? -12.566 -0.042 14.148 1.00 98.38 99 GLY A C 1
ATOM 774 O O . GLY A 1 99 ? -12.402 -0.222 15.354 1.00 98.38 99 GLY A O 1
ATOM 775 N N . GLN A 1 100 ? -11.734 0.701 13.421 1.00 98.56 100 GLN A N 1
ATOM 776 C CA . GLN A 1 100 ? -10.716 1.583 13.986 1.00 98.56 100 GLN A CA 1
ATOM 777 C C . GLN A 1 100 ? -10.909 3.005 13.465 1.00 98.56 100 GLN A C 1
ATOM 779 O O . GLN A 1 100 ? -11.146 3.238 12.277 1.00 98.56 100 GLN A O 1
ATOM 784 N N . GLY A 1 101 ? -10.769 3.970 14.362 1.00 98.00 101 GLY A N 1
ATOM 785 C CA . GLY A 1 101 ? -10.836 5.377 14.022 1.00 98.00 101 GLY A CA 1
ATOM 786 C C . GLY A 1 101 ? -9.921 6.235 14.874 1.00 98.00 101 GLY A C 1
ATOM 787 O O . GLY A 1 101 ? -9.251 5.760 15.790 1.00 98.00 101 GLY A O 1
ATOM 788 N N . VAL A 1 102 ? -9.913 7.523 14.568 1.00 97.75 102 VAL A N 1
ATOM 789 C CA . VAL A 1 102 ? -9.191 8.554 15.301 1.00 97.75 102 VAL A CA 1
ATOM 790 C C . VAL A 1 102 ? -10.187 9.634 15.699 1.00 97.75 102 VAL A C 1
ATOM 792 O O . VAL A 1 102 ? -11.002 10.078 14.889 1.00 97.75 102 VAL A O 1
ATOM 795 N N . LYS A 1 103 ? -10.121 10.072 16.955 1.00 96.62 103 LYS A N 1
ATOM 796 C CA . LYS A 1 103 ? -10.892 11.213 17.457 1.00 96.62 103 LYS A CA 1
ATOM 797 C C . LYS A 1 103 ? -9.972 12.327 17.936 1.00 96.62 103 LYS A C 1
ATOM 799 O O . LYS A 1 103 ? -8.831 12.073 18.320 1.00 96.62 103 LYS A O 1
ATOM 804 N N . MET A 1 104 ? -10.502 13.544 18.023 1.00 96.06 104 MET A N 1
ATOM 805 C CA . MET A 1 104 ? -9.824 14.659 18.691 1.00 96.06 104 MET A CA 1
ATOM 806 C C . MET A 1 104 ? -9.962 14.572 20.221 1.00 96.06 104 MET A C 1
ATOM 808 O O . MET A 1 104 ? -11.029 14.271 20.764 1.00 96.06 104 MET A O 1
ATOM 812 N N . THR A 1 105 ? -8.881 14.863 20.944 1.00 92.44 105 THR A N 1
ATOM 813 C CA . THR A 1 105 ? -8.908 15.011 22.415 1.00 92.44 105 THR A CA 1
ATOM 814 C C . THR A 1 105 ? -9.543 16.337 22.833 1.00 92.44 105 THR A C 1
ATOM 816 O O . THR A 1 105 ? -9.502 17.295 22.067 1.00 92.44 105 THR A O 1
ATOM 819 N N . SER A 1 106 ? -10.117 16.425 24.042 1.00 88.88 106 SER A N 1
ATOM 820 C CA . SER A 1 106 ? -10.503 17.741 24.587 1.00 88.88 106 SER A CA 1
ATOM 821 C C . SER A 1 106 ? -9.249 18.559 24.924 1.00 88.88 106 SER A C 1
ATOM 823 O O . SER A 1 106 ? -8.261 17.960 25.356 1.00 88.88 106 SER A O 1
ATOM 825 N N . PRO A 1 107 ? -9.293 19.901 24.825 1.00 84.44 107 PRO A N 1
ATOM 826 C CA . PRO A 1 107 ? -8.193 20.772 25.256 1.00 84.44 107 PRO A CA 1
ATOM 827 C C . PRO A 1 107 ? -7.777 20.560 26.718 1.00 84.44 107 PRO A C 1
ATOM 829 O O . PRO A 1 107 ? -6.617 20.733 27.070 1.00 84.44 107 PRO A O 1
ATOM 832 N N . THR A 1 108 ? -8.714 20.130 27.566 1.00 80.50 108 THR A N 1
ATOM 833 C CA . THR A 1 108 ? -8.491 19.877 28.995 1.00 80.50 108 THR A CA 1
ATOM 834 C C . THR A 1 108 ? -7.621 18.652 29.286 1.00 80.50 108 THR A C 1
ATOM 836 O O . THR A 1 108 ? -7.084 18.543 30.388 1.00 80.50 108 THR A O 1
ATOM 839 N N . PHE A 1 109 ? -7.428 17.741 28.324 1.00 80.69 109 PHE A N 1
ATOM 840 C CA . PHE A 1 109 ? -6.509 16.616 28.494 1.00 80.69 109 PHE A CA 1
ATOM 841 C C . PHE A 1 109 ? -5.065 17.104 28.347 1.00 80.69 109 PHE A C 1
ATOM 843 O O . PHE A 1 109 ? -4.555 17.279 27.232 1.00 80.69 109 PHE A O 1
ATOM 850 N N . ARG A 1 110 ? -4.404 17.307 29.492 1.00 71.00 110 ARG A N 1
ATOM 851 C CA . ARG A 1 110 ? -2.967 17.585 29.579 1.00 71.00 110 ARG A CA 1
ATOM 852 C C . ARG A 1 110 ? -2.204 16.331 29.148 1.00 71.00 110 ARG A C 1
ATOM 854 O O . ARG A 1 110 ? -2.063 15.400 29.933 1.00 71.00 110 ARG A O 1
ATOM 861 N N . SER A 1 111 ? -1.731 16.280 27.901 1.00 63.69 111 SER A N 1
ATOM 862 C CA . SER A 1 111 ? -0.711 15.296 27.534 1.00 63.69 111 SER A CA 1
ATOM 863 C C . SER A 1 111 ? 0.634 15.847 27.983 1.00 63.69 111 SER A C 1
ATOM 865 O O . SER A 1 111 ? 1.100 16.860 27.462 1.00 63.69 111 SER A O 1
ATOM 867 N N . THR A 1 112 ? 1.258 15.204 28.959 1.00 61.19 112 THR A N 1
ATOM 868 C CA . THR A 1 112 ? 2.651 15.457 29.326 1.00 61.19 112 THR A CA 1
ATOM 869 C C . THR A 1 112 ? 3.546 14.964 28.184 1.00 61.19 112 THR A C 1
ATOM 871 O O . THR A 1 112 ? 3.956 13.811 28.140 1.00 61.19 112 THR A O 1
ATOM 874 N N . GLY A 1 113 ? 3.774 15.822 27.187 1.00 59.19 113 GLY A N 1
ATOM 875 C CA . GLY A 1 113 ? 4.554 15.512 25.984 1.00 59.19 113 GLY A CA 1
ATOM 876 C C . GLY A 1 113 ? 3.789 15.853 24.705 1.00 59.19 113 GLY A C 1
ATOM 877 O O . GLY A 1 113 ? 2.624 15.490 24.553 1.00 59.19 113 GLY A O 1
ATOM 878 N N . GLY A 1 114 ? 4.440 16.560 23.775 1.00 59.00 114 GLY A N 1
ATOM 879 C CA . GLY A 1 114 ? 3.842 17.213 22.594 1.00 59.00 114 GLY A CA 1
ATOM 880 C C . GLY A 1 114 ? 3.163 16.314 21.546 1.00 59.00 114 GLY A C 1
ATOM 881 O O . GLY A 1 114 ? 2.860 16.774 20.450 1.00 59.00 114 GLY A O 1
ATOM 882 N N . GLY A 1 115 ? 2.909 15.041 21.852 1.00 69.81 115 GLY A N 1
ATOM 883 C CA . GLY A 1 115 ? 2.261 14.076 20.964 1.00 69.81 115 GLY A CA 1
ATOM 884 C C . GLY A 1 115 ? 0.728 14.094 20.976 1.00 69.81 115 GLY A C 1
ATOM 885 O O . GLY A 1 115 ? 0.133 13.429 20.126 1.00 69.81 115 GLY A O 1
ATOM 886 N N . GLY A 1 116 ? 0.092 14.840 21.889 1.00 84.50 116 GLY A N 1
ATOM 887 C CA . GLY A 1 116 ? -1.363 14.868 22.087 1.00 84.50 116 GLY A CA 1
ATOM 888 C C . GLY A 1 116 ? -2.193 15.398 20.909 1.00 84.50 116 GLY A C 1
ATOM 889 O O . GLY A 1 116 ? -1.709 15.591 19.793 1.00 84.50 116 GLY A O 1
ATOM 890 N N . GLY A 1 117 ? -3.485 15.627 21.157 1.00 89.50 117 GLY A N 1
ATOM 891 C CA . GLY A 1 117 ? -4.430 16.187 20.181 1.00 89.50 117 GLY A CA 1
ATOM 892 C C . GLY A 1 117 ? -5.376 15.159 19.556 1.00 89.50 117 GLY A C 1
ATOM 893 O O . GLY A 1 117 ? -6.527 15.490 19.274 1.00 89.50 117 GLY A O 1
ATOM 894 N N . THR A 1 118 ? -4.953 13.901 19.431 1.00 95.19 118 THR A N 1
ATOM 895 C CA . THR A 1 118 ? -5.758 12.813 18.851 1.00 95.19 118 THR A CA 1
ATOM 896 C C . THR A 1 118 ? -5.652 11.523 19.660 1.00 95.19 118 THR A C 1
ATOM 898 O O . THR A 1 118 ? -4.637 11.287 20.308 1.00 95.19 118 THR A O 1
ATOM 901 N N . LEU A 1 119 ? -6.675 10.669 19.591 1.00 95.12 119 LEU A N 1
ATOM 902 C CA . LEU A 1 119 ? -6.683 9.326 20.177 1.00 95.12 119 LEU A CA 1
ATOM 903 C C . LEU A 1 119 ? -7.187 8.303 19.160 1.00 95.12 119 LEU A C 1
ATOM 905 O O . LEU A 1 119 ? -8.238 8.510 18.549 1.00 95.12 119 LEU A O 1
ATOM 909 N N . THR A 1 120 ? -6.468 7.190 19.027 1.00 97.19 120 THR A N 1
ATOM 910 C CA . THR A 1 120 ? -6.964 6.004 18.321 1.00 97.19 120 THR A CA 1
ATOM 911 C C . THR A 1 120 ? -8.074 5.353 19.140 1.00 97.19 120 THR A C 1
ATOM 913 O O . THR A 1 120 ? -8.001 5.275 20.366 1.00 97.19 120 THR A O 1
ATOM 916 N N . CYS A 1 121 ? -9.117 4.924 18.446 1.00 98.00 121 CYS A N 1
ATOM 917 C CA . CYS A 1 121 ? -10.345 4.386 19.002 1.00 98.00 121 CYS A CA 1
ATOM 918 C C . CYS A 1 121 ? -10.697 3.078 18.286 1.00 98.00 121 CYS A C 1
ATOM 920 O O . CYS A 1 121 ? -10.531 2.980 17.069 1.00 98.00 121 CYS A O 1
ATOM 922 N N . PHE A 1 122 ? -11.244 2.115 19.019 1.00 98.50 122 PHE A N 1
ATOM 923 C CA . PHE A 1 122 ? -11.767 0.855 18.493 1.00 98.50 122 PHE A CA 1
ATOM 924 C C . PHE A 1 122 ? -13.279 0.845 18.664 1.00 98.50 122 PHE A C 1
ATOM 926 O O . PHE A 1 122 ? -13.774 1.106 19.758 1.00 98.50 122 PHE A O 1
ATOM 933 N N . VAL A 1 123 ? -14.007 0.586 17.587 1.00 98.62 123 VAL A N 1
ATOM 934 C CA . VAL A 1 123 ? -15.470 0.649 17.565 1.00 98.62 123 VAL A CA 1
ATOM 935 C C . VAL A 1 123 ? -16.019 -0.771 17.523 1.00 98.62 123 VAL A C 1
ATOM 937 O O . VAL A 1 123 ? -15.603 -1.550 16.661 1.00 98.62 123 VAL A O 1
ATOM 940 N N . SER A 1 124 ? -16.919 -1.096 18.455 1.00 98.50 124 SER A N 1
ATOM 941 C CA . SER A 1 124 ? -17.564 -2.410 18.539 1.00 98.50 124 SER A CA 1
ATOM 942 C C . SER A 1 124 ? -18.326 -2.765 17.256 1.00 98.50 124 SER A C 1
ATOM 944 O O . SER A 1 124 ? -18.700 -1.866 16.495 1.00 98.50 124 SER A O 1
ATOM 946 N N . PRO A 1 125 ? -18.624 -4.056 17.023 1.00 98.44 125 PRO A N 1
ATOM 947 C CA . PRO A 1 125 ? -19.291 -4.507 15.802 1.00 98.44 125 PRO A CA 1
ATOM 948 C C . PRO A 1 125 ? -20.672 -3.892 15.561 1.00 98.44 125 PRO A C 1
ATOM 950 O O . PRO A 1 125 ? -21.095 -3.757 14.416 1.00 98.44 125 PRO A O 1
ATOM 953 N N . ASP A 1 126 ? -21.375 -3.498 16.624 1.00 98.06 126 ASP A N 1
ATOM 954 C CA . ASP A 1 126 ? -22.665 -2.802 16.564 1.00 98.06 126 ASP A CA 1
ATOM 955 C C . ASP A 1 126 ? -22.538 -1.286 16.303 1.00 98.06 126 ASP A C 1
ATOM 957 O O . ASP A 1 126 ? -23.544 -0.594 16.141 1.00 98.06 126 ASP A O 1
ATOM 961 N N . GLY A 1 127 ? -21.316 -0.746 16.268 1.00 97.56 127 GLY A N 1
ATOM 962 C CA . GLY A 1 127 ? -21.043 0.675 16.072 1.00 97.56 127 GLY A CA 1
ATOM 963 C C . GLY A 1 127 ? -21.382 1.576 17.266 1.00 97.56 127 GLY A C 1
ATOM 964 O O . GLY A 1 127 ? -21.331 2.798 17.116 1.00 97.56 127 GLY A O 1
ATOM 965 N N . ARG A 1 128 ? -21.769 1.019 18.425 1.00 96.69 128 ARG A N 1
ATOM 966 C CA . ARG A 1 128 ? -22.306 1.790 19.566 1.00 96.69 128 ARG A CA 1
ATOM 967 C C . ARG A 1 128 ? -21.260 2.138 20.612 1.00 96.69 128 ARG A C 1
ATOM 969 O O . ARG A 1 128 ? -21.321 3.219 21.197 1.00 96.69 128 ARG A O 1
ATOM 976 N N . THR A 1 129 ? -20.318 1.234 20.865 1.00 97.00 129 THR A N 1
ATOM 977 C CA . THR A 1 129 ? -19.343 1.384 21.947 1.00 97.00 129 THR A CA 1
ATOM 978 C C . THR A 1 129 ? -17.952 1.629 21.390 1.00 97.00 129 THR A C 1
ATOM 980 O O . THR A 1 129 ? -17.524 1.018 20.412 1.00 97.00 129 THR A O 1
ATOM 983 N N . ILE A 1 130 ? -17.241 2.561 22.021 1.00 97.94 130 ILE A N 1
ATOM 984 C CA . ILE A 1 130 ? -15.905 2.974 21.605 1.00 97.94 130 ILE A CA 1
ATOM 985 C C . ILE A 1 130 ? -14.921 2.732 22.742 1.00 97.94 130 ILE A C 1
ATOM 987 O O . ILE A 1 130 ? -15.104 3.231 23.854 1.00 97.94 130 ILE A O 1
ATOM 991 N N . TYR A 1 131 ? -13.866 1.994 22.425 1.00 97.94 131 TYR A N 1
ATOM 992 C CA . TYR A 1 131 ? -12.790 1.584 23.316 1.00 97.94 131 TYR A CA 1
ATOM 993 C C . TYR A 1 131 ? -11.478 2.245 22.898 1.00 97.94 131 TYR A C 1
ATOM 995 O O . TYR A 1 131 ? -11.317 2.663 21.754 1.00 97.94 131 TYR A O 1
ATOM 1003 N N . TYR A 1 132 ? -10.517 2.318 23.817 1.00 97.00 132 TYR A N 1
ATOM 1004 C CA . TYR A 1 132 ? -9.212 2.954 23.567 1.00 97.00 132 TYR A CA 1
ATOM 1005 C C . TYR A 1 132 ? -8.030 2.004 23.775 1.00 97.00 132 TYR A C 1
ATOM 1007 O O . TYR A 1 132 ? -6.908 2.310 23.379 1.00 97.00 132 TYR A O 1
ATOM 1015 N N . HIS A 1 133 ? -8.272 0.837 24.374 1.00 97.75 133 HIS A N 1
ATOM 1016 C CA . HIS A 1 133 ? -7.230 -0.110 24.745 1.00 97.75 133 HIS A CA 1
ATOM 1017 C C . HIS A 1 133 ? -7.635 -1.530 24.373 1.00 97.75 133 HIS A C 1
ATOM 1019 O O . HIS A 1 133 ? -8.792 -1.916 24.538 1.00 97.75 133 HIS A O 1
ATOM 1025 N N . LYS A 1 134 ? -6.649 -2.313 23.924 1.00 97.88 134 LYS A N 1
ATOM 1026 C CA . LYS A 1 134 ? -6.821 -3.722 23.559 1.00 97.88 134 LYS A CA 1
ATOM 1027 C C . LYS A 1 134 ? -7.443 -4.539 24.691 1.00 97.88 134 LYS A C 1
ATOM 1029 O O . LYS A 1 134 ? -8.365 -5.293 24.430 1.00 97.88 134 LYS A O 1
ATOM 1034 N N . CYS A 1 135 ? -6.986 -4.364 25.933 1.00 98.31 135 CYS A N 1
ATOM 1035 C CA . CYS A 1 135 ? -7.477 -5.140 27.077 1.00 98.31 135 CYS A CA 1
ATOM 1036 C C . CYS A 1 135 ? -8.991 -5.003 27.298 1.00 98.31 135 CYS A C 1
ATOM 1038 O O . CYS A 1 135 ? -9.638 -5.991 27.614 1.00 98.31 135 CYS A O 1
ATOM 1040 N N . VAL A 1 136 ? -9.565 -3.818 27.065 1.00 98.31 136 VAL A N 1
ATOM 1041 C CA . VAL A 1 136 ? -11.013 -3.594 27.215 1.00 98.31 136 VAL A CA 1
ATOM 1042 C C . VAL A 1 136 ? -11.789 -4.183 26.032 1.00 98.31 136 VAL A C 1
ATOM 1044 O O . VAL A 1 136 ? -12.901 -4.674 26.194 1.00 98.31 136 VAL A O 1
ATOM 1047 N N . VAL A 1 137 ? -11.192 -4.182 24.835 1.00 98.44 137 VAL A N 1
ATOM 1048 C CA . VAL A 1 137 ? -11.752 -4.905 23.682 1.00 98.44 137 VAL A CA 1
ATOM 1049 C C . VAL A 1 137 ? -11.739 -6.416 23.944 1.00 98.44 137 VAL A C 1
ATOM 1051 O O . VAL A 1 137 ? -12.734 -7.082 23.690 1.00 98.44 137 VAL A O 1
ATOM 1054 N N . GLU A 1 138 ? -10.650 -6.961 24.490 1.00 98.56 138 GLU A N 1
ATOM 1055 C CA . GLU A 1 138 ? -10.544 -8.377 24.876 1.00 98.56 138 GLU A CA 1
ATOM 1056 C C . GLU A 1 138 ? -11.570 -8.768 25.945 1.00 98.56 138 GLU A C 1
ATOM 1058 O O . GLU A 1 138 ? -12.165 -9.838 25.848 1.00 98.56 138 GLU A O 1
ATOM 1063 N N . GLU A 1 139 ? -11.801 -7.901 26.934 1.00 98.38 139 GLU A N 1
ATOM 1064 C CA . GLU A 1 139 ? -12.840 -8.086 27.951 1.00 98.38 139 GLU A CA 1
ATOM 1065 C C . GLU A 1 139 ? -14.233 -8.139 27.317 1.00 98.38 139 GLU A C 1
ATOM 1067 O O . GLU A 1 139 ? -14.982 -9.079 27.570 1.00 98.38 139 GLU A O 1
ATOM 1072 N N . TYR A 1 140 ? -14.552 -7.197 26.423 1.00 97.81 140 TYR A N 1
ATOM 1073 C CA . TYR A 1 140 ? -15.829 -7.198 25.707 1.00 97.81 140 TYR A CA 1
ATOM 1074 C C . TYR A 1 140 ? -16.016 -8.446 24.834 1.00 97.81 140 TYR A C 1
ATOM 1076 O O . TYR A 1 140 ? -17.111 -8.996 24.762 1.00 97.81 140 TYR A O 1
ATOM 1084 N N . VAL A 1 141 ? -14.957 -8.894 24.153 1.00 97.94 141 VAL A N 1
ATOM 1085 C CA . VAL A 1 141 ? -14.996 -10.089 23.294 1.00 97.94 141 VAL A CA 1
ATOM 1086 C C . VAL A 1 141 ? -14.977 -11.386 24.123 1.00 97.94 141 VAL A C 1
ATOM 1088 O O . VAL A 1 141 ? -15.316 -12.448 23.605 1.00 97.94 141 VAL A O 1
ATOM 1091 N N . GLY A 1 142 ? -14.594 -11.329 25.402 1.00 98.31 142 GLY A N 1
ATOM 1092 C CA . GLY A 1 142 ? -14.524 -12.485 26.298 1.00 98.31 142 GLY A CA 1
ATOM 1093 C C . GLY A 1 142 ? -13.328 -13.411 26.046 1.00 98.31 142 GLY A C 1
ATOM 1094 O O . GLY A 1 142 ? -13.336 -14.559 26.486 1.00 98.31 142 GLY A O 1
ATOM 1095 N N . ARG A 1 143 ? -12.295 -12.953 25.324 1.00 98.31 143 ARG A N 1
ATOM 1096 C CA . ARG A 1 143 ? -11.057 -13.719 25.078 1.00 98.31 143 ARG A CA 1
ATOM 1097 C C . ARG A 1 143 ? -9.882 -12.823 24.697 1.00 98.31 143 ARG A C 1
ATOM 1099 O O . ARG A 1 143 ? -10.050 -11.687 24.261 1.00 98.31 143 ARG A O 1
ATOM 1106 N N . LYS A 1 144 ? -8.670 -13.378 24.783 1.00 98.38 144 LYS A N 1
ATOM 1107 C CA . LYS A 1 144 ? -7.461 -12.735 24.256 1.00 98.38 144 LYS A CA 1
ATOM 1108 C C . LYS A 1 144 ? -7.483 -12.669 22.730 1.00 98.38 144 LYS A C 1
ATOM 1110 O O . LYS A 1 144 ? -7.868 -13.629 22.058 1.00 98.38 144 LYS A O 1
ATOM 1115 N N . LEU A 1 145 ? -7.051 -11.525 22.205 1.00 98.25 145 LEU A N 1
ATOM 1116 C CA . LEU A 1 145 ? -6.941 -11.269 20.774 1.00 98.25 145 LEU A CA 1
ATOM 1117 C C . LEU A 1 145 ? -5.486 -11.417 20.333 1.00 98.25 145 LEU A C 1
ATOM 1119 O O . LEU A 1 145 ? -4.553 -10.963 21.001 1.00 98.25 145 LEU A O 1
ATOM 1123 N N . THR A 1 146 ? -5.288 -12.027 19.178 1.00 96.69 146 THR A N 1
ATOM 1124 C CA . THR A 1 146 ? -3.986 -12.357 18.592 1.00 96.69 146 THR A CA 1
ATOM 1125 C C . THR A 1 146 ? -3.871 -11.760 17.195 1.00 96.69 146 THR A C 1
ATOM 1127 O O . THR A 1 146 ? -4.863 -11.327 16.617 1.00 96.69 146 THR A O 1
ATOM 1130 N N . ASP A 1 147 ? -2.679 -11.775 16.601 1.00 93.44 147 ASP A N 1
ATOM 1131 C CA . ASP A 1 147 ? -2.501 -11.288 15.225 1.00 93.44 147 ASP A CA 1
ATOM 1132 C C . ASP A 1 147 ? -3.274 -12.119 14.184 1.00 93.44 147 ASP A C 1
ATOM 1134 O O . ASP A 1 147 ? -3.576 -11.630 13.097 1.00 93.44 147 ASP A O 1
ATOM 1138 N N . LYS A 1 148 ? -3.662 -13.359 14.523 1.00 92.94 148 LYS A N 1
ATOM 1139 C CA . LYS A 1 148 ? -4.537 -14.175 13.669 1.00 92.94 148 LYS A CA 1
ATOM 1140 C C . LYS A 1 148 ? -5.924 -13.549 13.518 1.00 92.94 148 LYS A C 1
ATOM 1142 O O . LYS A 1 148 ? -6.514 -13.654 12.449 1.00 92.94 148 LYS A O 1
ATOM 1147 N N . ASP A 1 149 ? -6.418 -12.871 14.555 1.00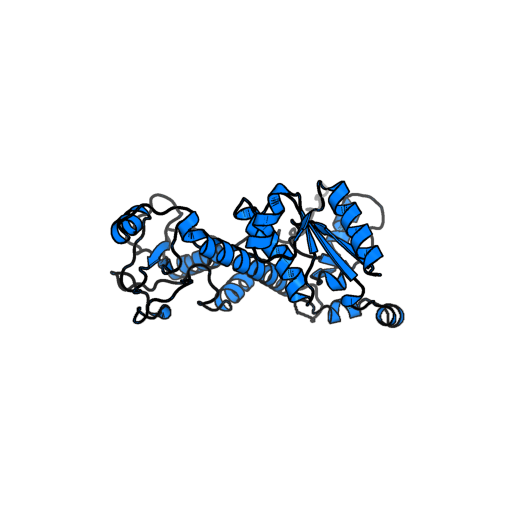 97.56 149 ASP A N 1
ATOM 1148 C CA . ASP A 1 149 ? -7.740 -12.240 14.551 1.00 97.56 149 ASP A CA 1
ATOM 1149 C C . ASP A 1 149 ? -7.816 -11.048 13.591 1.00 97.56 149 ASP A C 1
ATOM 1151 O O . ASP A 1 149 ? -8.854 -10.825 12.973 1.00 97.56 149 ASP A O 1
ATOM 1155 N N . GLY A 1 150 ? -6.721 -10.296 13.438 1.00 95.75 150 GLY A N 1
ATOM 1156 C CA . GLY A 1 150 ? -6.664 -9.134 12.551 1.00 95.75 150 GLY A CA 1
ATOM 1157 C C . GLY A 1 150 ? -5.927 -9.367 11.234 1.00 95.75 150 GLY A C 1
ATOM 1158 O O . GLY A 1 150 ? -5.720 -8.403 10.493 1.00 95.75 150 GLY A O 1
ATOM 1159 N N . LEU A 1 151 ? -5.553 -10.610 10.904 1.00 91.56 151 LEU A N 1
ATOM 1160 C CA . LEU A 1 151 ? -4.768 -10.941 9.708 1.00 91.56 151 LEU A CA 1
ATOM 1161 C C . LEU A 1 151 ? -5.408 -10.407 8.416 1.00 91.56 151 LEU A C 1
ATOM 1163 O O . LEU A 1 151 ? -4.749 -9.723 7.632 1.00 91.56 151 LEU A O 1
ATOM 1167 N N . ASN A 1 152 ? -6.705 -10.648 8.210 1.00 95.06 152 ASN A N 1
ATOM 1168 C CA . ASN A 1 152 ? -7.433 -10.148 7.037 1.00 95.06 152 ASN A CA 1
ATOM 1169 C C . ASN A 1 152 ? -7.440 -8.613 6.991 1.00 95.06 152 ASN A C 1
ATOM 1171 O O . ASN A 1 152 ? -7.250 -8.003 5.933 1.00 95.06 152 ASN A O 1
ATOM 1175 N N . GLY A 1 153 ? -7.604 -7.981 8.154 1.00 95.88 153 GLY A N 1
ATOM 1176 C CA . GLY A 1 153 ? -7.494 -6.540 8.320 1.00 95.88 153 GLY A CA 1
ATOM 1177 C C . GLY A 1 153 ? -6.118 -5.995 7.932 1.00 95.88 153 GLY A C 1
ATOM 1178 O O . GLY A 1 153 ? -6.039 -4.966 7.261 1.00 95.88 153 GLY A O 1
ATOM 1179 N N . GLN A 1 154 ? -5.041 -6.698 8.286 1.00 94.06 154 GLN A N 1
ATOM 1180 C CA . GLN A 1 154 ? -3.678 -6.334 7.896 1.00 94.06 154 GLN A CA 1
ATOM 1181 C C . GLN A 1 154 ? -3.420 -6.543 6.401 1.00 94.06 154 GLN A C 1
ATOM 1183 O O . GLN A 1 154 ? -2.813 -5.687 5.761 1.00 94.06 154 GLN A O 1
ATOM 1188 N N . ILE A 1 155 ? -3.946 -7.617 5.808 1.00 90.94 155 ILE A N 1
ATOM 1189 C CA . ILE A 1 155 ? -3.898 -7.837 4.355 1.00 90.94 155 ILE A CA 1
ATOM 1190 C C . ILE A 1 155 ? -4.621 -6.698 3.621 1.00 90.94 155 ILE A C 1
ATOM 1192 O O . ILE A 1 155 ? -4.112 -6.165 2.631 1.00 90.94 155 ILE A O 1
ATOM 1196 N N . ARG A 1 156 ? -5.793 -6.274 4.112 1.00 94.38 156 ARG A N 1
ATOM 1197 C CA . ARG A 1 156 ? -6.510 -5.109 3.573 1.00 94.38 156 ARG A CA 1
ATOM 1198 C C . ARG A 1 156 ? -5.696 -3.827 3.737 1.00 94.38 156 ARG A C 1
ATOM 1200 O O . ARG A 1 156 ? -5.570 -3.080 2.770 1.00 94.38 156 ARG A O 1
ATOM 1207 N N . LEU A 1 157 ? -5.130 -3.579 4.920 1.00 93.25 157 LEU A N 1
ATOM 1208 C CA . LEU A 1 157 ? -4.268 -2.424 5.186 1.00 93.25 157 LEU A CA 1
ATOM 1209 C C . LEU A 1 157 ? -3.097 -2.371 4.200 1.00 93.25 157 LEU A C 1
ATOM 1211 O O . LEU A 1 157 ? -2.875 -1.334 3.584 1.00 93.25 157 LEU A O 1
ATOM 1215 N N . ALA A 1 158 ? -2.400 -3.489 4.004 1.00 88.75 158 ALA A N 1
ATOM 1216 C CA . ALA A 1 158 ? -1.293 -3.620 3.066 1.00 88.75 158 ALA A CA 1
ATOM 1217 C C . ALA A 1 158 ? -1.702 -3.248 1.628 1.00 88.75 158 ALA A C 1
ATOM 1219 O O . ALA A 1 158 ? -1.055 -2.409 1.002 1.00 88.75 158 ALA A O 1
ATOM 1220 N N . LYS A 1 159 ? -2.824 -3.794 1.132 1.00 88.56 159 LYS A N 1
ATOM 1221 C CA . LYS A 1 159 ? -3.386 -3.464 -0.194 1.00 88.56 159 LYS A CA 1
ATOM 1222 C C . LYS A 1 159 ? -3.729 -1.977 -0.330 1.00 88.56 159 LYS A C 1
ATOM 1224 O O . LYS A 1 159 ? -3.431 -1.351 -1.350 1.00 88.56 159 LYS A O 1
ATOM 1229 N N . LEU A 1 160 ? -4.358 -1.400 0.692 1.00 91.19 160 LEU A N 1
ATOM 1230 C CA . LEU A 1 160 ? -4.748 0.009 0.691 1.00 91.19 160 LEU A CA 1
ATOM 1231 C C . LEU A 1 160 ? -3.526 0.926 0.741 1.00 91.19 160 LEU A C 1
ATOM 1233 O O . LEU A 1 160 ? -3.441 1.853 -0.056 1.00 91.19 160 LEU A O 1
ATOM 1237 N N . GLN A 1 161 ? -2.553 0.646 1.609 1.00 88.25 161 GLN A N 1
ATOM 1238 C CA . GLN A 1 161 ? -1.314 1.420 1.702 1.00 88.25 161 GLN A CA 1
ATOM 1239 C C . GLN A 1 161 ? -0.524 1.391 0.397 1.00 88.25 161 GLN A C 1
ATOM 1241 O O . GLN A 1 161 ? -0.028 2.427 -0.030 1.00 88.25 161 GLN A O 1
ATOM 1246 N N . ALA A 1 162 ? -0.445 0.233 -0.254 1.00 83.50 162 ALA A N 1
ATOM 1247 C CA . ALA A 1 162 ? 0.177 0.098 -1.561 1.00 83.50 162 ALA A CA 1
ATOM 1248 C C . ALA A 1 162 ? -0.525 0.962 -2.628 1.00 83.50 162 ALA A C 1
ATOM 1250 O O . ALA A 1 162 ? 0.125 1.736 -3.331 1.00 83.50 162 ALA A O 1
ATOM 1251 N N . THR A 1 163 ? -1.861 0.919 -2.682 1.00 85.62 163 THR A N 1
ATOM 1252 C CA . THR A 1 163 ? -2.660 1.772 -3.584 1.00 85.62 163 THR A CA 1
ATOM 1253 C C . THR A 1 163 ? -2.414 3.260 -3.303 1.00 85.62 163 THR A C 1
ATOM 1255 O O . THR A 1 163 ? -2.171 4.056 -4.211 1.00 85.62 163 THR A O 1
ATOM 1258 N N . GLN A 1 164 ? -2.435 3.643 -2.027 1.00 86.50 164 GLN A N 1
ATOM 1259 C CA . GLN A 1 164 ? -2.251 5.022 -1.578 1.00 86.50 164 GLN A CA 1
ATOM 1260 C C . GLN A 1 164 ? -0.829 5.529 -1.826 1.00 86.50 164 GLN A C 1
ATOM 1262 O O . GLN A 1 164 ? -0.658 6.696 -2.160 1.00 86.50 164 GLN A O 1
ATOM 1267 N N . ALA A 1 165 ? 0.189 4.674 -1.700 1.00 83.69 165 ALA A N 1
ATOM 1268 C CA . ALA A 1 165 ? 1.575 5.025 -1.993 1.00 83.69 165 ALA A CA 1
ATOM 1269 C C . ALA A 1 165 ? 1.748 5.405 -3.469 1.00 83.69 165 ALA A C 1
ATOM 1271 O O . ALA A 1 165 ? 2.333 6.447 -3.768 1.00 83.69 165 ALA A O 1
ATOM 1272 N N . VAL A 1 166 ? 1.162 4.622 -4.381 1.00 78.75 166 VAL A N 1
ATOM 1273 C CA . VAL A 1 166 ? 1.150 4.932 -5.819 1.00 78.75 166 VAL A CA 1
ATOM 1274 C C . VAL A 1 166 ? 0.407 6.246 -6.088 1.00 78.75 166 VAL A C 1
ATOM 1276 O O . VAL A 1 166 ? 0.899 7.098 -6.830 1.00 78.75 166 VAL A O 1
ATOM 1279 N N . GLN A 1 167 ? -0.754 6.460 -5.458 1.00 82.38 167 GLN A N 1
ATOM 1280 C CA . GLN A 1 167 ? -1.523 7.703 -5.600 1.00 82.38 167 GLN A CA 1
ATOM 1281 C C . GLN A 1 167 ? -0.772 8.933 -5.073 1.00 82.38 167 GLN A C 1
ATOM 1283 O O . GLN A 1 167 ? -0.767 9.968 -5.737 1.00 82.38 167 GLN A O 1
ATOM 1288 N N . LEU A 1 168 ? -0.108 8.824 -3.920 1.00 83.00 168 LEU A N 1
ATOM 1289 C CA . LEU A 1 168 ? 0.690 9.901 -3.336 1.00 83.00 168 LEU A CA 1
ATOM 1290 C C . LEU A 1 168 ? 1.903 10.238 -4.198 1.00 83.00 168 LEU A C 1
ATOM 1292 O O . LEU A 1 168 ? 2.139 11.414 -4.457 1.00 83.00 168 LEU A O 1
ATOM 1296 N N . ALA A 1 169 ? 2.630 9.232 -4.691 1.00 79.88 169 ALA A N 1
ATOM 1297 C CA . ALA A 1 169 ? 3.758 9.449 -5.595 1.00 79.88 169 ALA A CA 1
ATOM 1298 C C . ALA A 1 169 ? 3.312 10.196 -6.863 1.00 79.88 169 ALA A C 1
ATOM 1300 O O . ALA A 1 169 ? 3.930 11.182 -7.267 1.00 79.88 169 ALA A O 1
ATOM 1301 N N . ARG A 1 170 ? 2.174 9.786 -7.436 1.00 77.44 170 ARG A N 1
ATOM 1302 C CA . ARG A 1 170 ? 1.540 10.460 -8.575 1.00 77.44 170 ARG A CA 1
ATOM 1303 C C . ARG A 1 170 ? 1.138 11.901 -8.248 1.00 77.44 170 ARG A C 1
ATOM 1305 O O . ARG A 1 170 ? 1.432 12.798 -9.031 1.00 77.44 170 ARG A O 1
ATOM 1312 N N . ALA A 1 171 ? 0.474 12.139 -7.119 1.00 80.69 171 ALA A N 1
ATOM 1313 C CA . ALA A 1 171 ? 0.029 13.472 -6.709 1.00 80.69 171 ALA A CA 1
ATOM 1314 C C . ALA A 1 171 ? 1.207 14.418 -6.432 1.00 80.69 171 ALA A C 1
ATOM 1316 O O . ALA A 1 171 ? 1.167 15.583 -6.817 1.00 80.69 171 ALA A O 1
ATOM 1317 N N . GLN A 1 172 ? 2.274 13.904 -5.827 1.00 80.25 172 GLN A N 1
ATOM 1318 C CA . GLN A 1 172 ? 3.462 14.685 -5.525 1.00 80.25 172 GLN A CA 1
ATOM 1319 C C . GLN A 1 172 ? 4.220 15.113 -6.783 1.00 80.25 172 GLN A C 1
ATOM 1321 O O . GLN A 1 172 ? 4.685 16.246 -6.852 1.00 80.25 172 GLN A O 1
ATOM 1326 N N . LEU A 1 173 ? 4.326 14.245 -7.796 1.00 72.44 173 LEU A N 1
ATOM 1327 C CA . LEU A 1 173 ? 4.920 14.644 -9.076 1.00 72.44 173 LEU A CA 1
ATOM 1328 C C . LEU A 1 173 ? 4.093 15.714 -9.791 1.00 72.44 173 LEU A C 1
ATOM 1330 O O . LEU A 1 173 ? 4.668 16.629 -10.372 1.00 72.44 173 LEU A O 1
ATOM 1334 N N . ARG A 1 174 ? 2.758 15.638 -9.701 1.00 72.88 174 ARG A N 1
ATOM 1335 C CA . ARG A 1 174 ? 1.865 16.663 -10.262 1.00 72.88 174 ARG A CA 1
ATOM 1336 C C . ARG A 1 174 ? 2.105 18.040 -9.645 1.00 72.88 174 ARG A C 1
ATOM 1338 O O . ARG A 1 174 ? 2.121 19.029 -10.364 1.00 72.88 174 ARG A O 1
ATOM 1345 N N . GLU A 1 175 ? 2.286 18.101 -8.328 1.00 76.88 175 GLU A N 1
ATOM 1346 C CA . GLU A 1 175 ? 2.554 19.358 -7.620 1.00 76.88 175 GLU A CA 1
ATOM 1347 C C . GLU A 1 175 ? 3.983 19.870 -7.859 1.00 76.88 175 GLU A C 1
ATOM 1349 O O . GLU A 1 175 ? 4.201 21.075 -7.938 1.00 76.88 175 GLU A O 1
ATOM 1354 N N . ALA A 1 176 ? 4.955 18.965 -8.027 1.00 70.12 176 ALA A N 1
ATOM 1355 C CA . ALA A 1 176 ? 6.352 19.325 -8.265 1.00 70.12 176 ALA A CA 1
ATOM 1356 C C . ALA A 1 176 ? 6.591 20.073 -9.590 1.00 70.12 176 ALA A C 1
ATOM 1358 O O . ALA A 1 176 ? 7.658 20.664 -9.743 1.00 70.12 176 ALA A O 1
ATOM 1359 N N . GLY A 1 177 ? 5.619 20.083 -10.510 1.00 59.84 177 GLY A N 1
ATOM 1360 C CA . GLY A 1 177 ? 5.474 21.152 -11.498 1.00 59.84 177 GLY A CA 1
ATOM 1361 C C . GLY A 1 177 ? 6.728 21.474 -12.311 1.00 59.84 177 GLY A C 1
ATOM 1362 O O . GLY A 1 177 ? 7.077 22.645 -12.453 1.00 59.84 177 GLY A O 1
ATOM 1363 N N . THR A 1 178 ? 7.404 20.470 -12.878 1.00 48.78 178 THR A N 1
ATOM 1364 C CA . THR A 1 178 ? 8.291 20.698 -14.030 1.00 48.78 178 THR A CA 1
ATOM 1365 C C . THR A 1 178 ? 7.447 21.294 -15.157 1.00 48.78 178 THR A C 1
ATOM 1367 O O . THR A 1 178 ? 6.819 20.519 -15.861 1.00 48.78 178 THR A O 1
ATOM 1370 N N . THR A 1 179 ? 7.370 22.635 -15.213 1.00 43.69 179 THR A N 1
ATOM 1371 C CA . THR A 1 179 ? 6.974 23.644 -16.241 1.00 43.69 179 THR A CA 1
ATOM 1372 C C . THR A 1 179 ? 6.096 23.297 -17.456 1.00 43.69 179 THR A C 1
ATOM 1374 O O . THR A 1 179 ? 5.564 24.205 -18.089 1.00 43.69 179 THR A O 1
ATOM 1377 N N . SER A 1 180 ? 5.901 22.037 -17.804 1.00 45.06 180 SER A N 1
ATOM 1378 C CA . SER A 1 180 ? 4.912 21.546 -18.748 1.00 45.06 180 SER A CA 1
ATOM 1379 C C . SER A 1 180 ? 3.524 21.571 -18.107 1.00 45.06 180 SER A C 1
ATOM 1381 O O . SER A 1 180 ? 3.291 20.992 -17.048 1.00 45.06 180 SER A O 1
ATOM 1383 N N . SER A 1 181 ? 2.570 22.208 -18.781 1.00 39.34 181 SER A N 1
ATOM 1384 C CA . SER A 1 181 ? 1.141 22.244 -18.440 1.00 39.34 181 SER A CA 1
ATOM 1385 C C . SER A 1 181 ? 0.442 20.874 -18.505 1.00 39.34 181 SER A C 1
ATOM 1387 O O . SER A 1 181 ? -0.781 20.792 -18.382 1.00 39.34 181 SER A O 1
ATOM 1389 N N . TYR A 1 182 ? 1.190 19.785 -18.694 1.00 37.91 182 TYR A N 1
ATOM 1390 C CA . TYR A 1 182 ? 0.665 18.430 -18.750 1.00 37.91 182 TYR A CA 1
ATOM 1391 C C . TYR A 1 182 ? 0.796 17.751 -17.384 1.00 37.91 182 TYR A C 1
ATOM 1393 O O . TYR A 1 182 ? 1.866 17.301 -16.987 1.00 37.91 182 TYR A O 1
ATOM 1401 N N . ILE A 1 183 ? -0.314 17.705 -16.645 1.00 39.44 183 ILE A N 1
ATOM 1402 C CA . ILE A 1 183 ? -0.364 17.196 -15.271 1.00 39.44 183 ILE A CA 1
ATOM 1403 C C . ILE A 1 183 ? -1.345 16.019 -15.189 1.00 39.44 183 ILE A C 1
ATOM 1405 O O . ILE A 1 183 ? -2.515 16.165 -14.836 1.00 39.44 183 ILE A O 1
ATOM 1409 N N . ALA A 1 184 ? -0.846 14.814 -15.446 1.00 34.91 184 ALA A N 1
ATOM 1410 C CA . ALA A 1 184 ? -1.432 13.566 -14.969 1.00 34.91 184 ALA A CA 1
ATOM 1411 C C . ALA A 1 184 ? -0.273 12.682 -14.468 1.00 34.91 184 ALA A C 1
ATOM 1413 O O . ALA A 1 184 ? 0.840 12.795 -14.946 1.00 34.91 184 ALA A O 1
ATOM 1414 N N . ALA A 1 185 ? -0.425 11.900 -13.390 1.00 42.84 185 ALA A N 1
ATOM 1415 C CA . ALA A 1 185 ? -0.023 10.490 -13.486 1.00 42.84 185 ALA A CA 1
ATOM 1416 C C . ALA A 1 185 ? -0.070 10.028 -14.939 1.00 42.84 185 ALA A C 1
ATOM 1418 O O . ALA A 1 185 ? -1.173 9.796 -15.432 1.00 42.84 185 ALA A O 1
ATOM 1419 N N . ASP A 1 186 ? 1.062 10.060 -15.632 1.00 51.41 186 ASP A N 1
ATOM 1420 C CA . ASP A 1 186 ? 1.041 9.859 -17.064 1.00 51.41 186 ASP A CA 1
ATOM 1421 C C . ASP A 1 186 ? 0.462 8.472 -17.307 1.00 51.41 186 ASP A C 1
ATOM 1423 O O . ASP A 1 186 ? 1.004 7.460 -16.870 1.00 51.41 186 ASP A O 1
ATOM 1427 N N . ALA A 1 187 ? -0.715 8.427 -17.939 1.00 62.44 187 ALA A N 1
ATOM 1428 C CA . ALA A 1 187 ? -1.074 7.228 -18.664 1.00 62.44 187 ALA A CA 1
ATOM 1429 C C . ALA A 1 187 ? 0.118 6.955 -19.580 1.00 62.44 187 ALA A C 1
ATOM 1431 O O . ALA A 1 187 ? 0.657 7.912 -20.136 1.00 62.44 187 ALA A O 1
ATOM 1432 N N . ASP A 1 188 ? 0.514 5.700 -19.770 1.00 78.56 188 ASP A N 1
ATOM 1433 C CA . ASP A 1 188 ? 1.686 5.355 -20.590 1.00 78.56 188 ASP A CA 1
ATOM 1434 C C . ASP A 1 188 ? 1.704 6.094 -21.945 1.00 78.56 188 ASP A C 1
ATOM 1436 O O . ASP A 1 188 ? 2.754 6.437 -22.473 1.00 78.56 188 ASP A O 1
ATOM 1440 N N . LYS A 1 189 ? 0.518 6.475 -22.442 1.00 80.75 189 LYS A N 1
ATOM 1441 C CA . LYS A 1 189 ? 0.287 7.438 -23.527 1.00 80.75 189 LYS A CA 1
ATOM 1442 C C . LYS A 1 189 ? 1.170 8.695 -23.507 1.00 80.75 189 LYS A C 1
ATOM 1444 O O . LYS A 1 189 ? 1.656 9.058 -24.571 1.00 80.75 189 LYS A O 1
ATOM 1449 N N . SER A 1 190 ? 1.326 9.413 -22.392 1.00 78.44 190 SER A N 1
ATOM 1450 C CA . SER A 1 190 ? 2.147 10.637 -22.355 1.00 78.44 190 SER A CA 1
ATOM 1451 C C . SER A 1 190 ? 3.632 10.326 -22.365 1.00 78.44 190 SER A C 1
ATOM 1453 O O . SER A 1 190 ? 4.362 10.992 -23.090 1.00 78.44 190 SER A O 1
ATOM 1455 N N . PHE A 1 191 ? 4.060 9.281 -21.657 1.00 85.31 191 PHE A N 1
ATOM 1456 C CA . PHE A 1 191 ? 5.428 8.777 -21.752 1.00 85.31 191 PHE A CA 1
ATOM 1457 C C . PHE A 1 191 ? 5.767 8.368 -23.197 1.00 85.31 191 PHE A C 1
ATOM 1459 O O . PHE A 1 191 ? 6.773 8.800 -23.750 1.00 85.31 191 PHE A O 1
ATOM 1466 N N . PHE A 1 192 ? 4.869 7.658 -23.884 1.00 89.38 192 PHE A N 1
ATOM 1467 C CA . PHE A 1 192 ? 5.056 7.271 -25.284 1.00 89.38 192 PHE A CA 1
ATOM 1468 C C . PHE A 1 192 ? 5.061 8.445 -26.277 1.00 89.38 192 PHE A C 1
ATOM 1470 O O . PHE A 1 192 ? 5.369 8.236 -27.455 1.00 89.38 192 PHE A O 1
ATOM 1477 N N . LYS A 1 193 ? 4.768 9.684 -25.853 1.00 89.81 193 LYS A N 1
ATOM 1478 C CA . LYS A 1 193 ? 5.014 10.876 -26.686 1.00 89.81 193 LYS A CA 1
ATOM 1479 C C . LYS A 1 193 ? 6.505 11.184 -26.831 1.00 89.81 193 LYS A C 1
ATOM 1481 O O . LYS A 1 193 ? 6.858 11.818 -27.819 1.00 89.81 193 LYS A O 1
ATOM 1486 N N . LEU A 1 194 ? 7.350 10.719 -25.903 1.00 88.62 194 LEU A N 1
ATOM 1487 C CA . LEU A 1 194 ? 8.811 10.835 -25.996 1.00 88.62 194 LEU A CA 1
ATOM 1488 C C . LEU A 1 194 ? 9.384 9.998 -27.140 1.00 88.62 194 LEU A C 1
ATOM 1490 O O . LEU A 1 194 ? 10.390 10.363 -27.738 1.00 88.62 194 LEU A O 1
ATOM 1494 N N . LEU A 1 195 ? 8.723 8.887 -27.459 1.00 90.75 195 LEU A N 1
ATOM 1495 C CA . LEU A 1 195 ? 9.127 8.015 -28.550 1.00 90.75 195 LEU A CA 1
ATOM 1496 C C . LEU A 1 195 ? 8.824 8.667 -29.903 1.00 90.75 195 LEU A C 1
ATOM 1498 O O . LEU A 1 195 ? 7.821 9.361 -30.089 1.00 90.75 195 LEU A O 1
ATOM 1502 N N . SER A 1 196 ? 9.647 8.390 -30.902 1.00 94.31 196 SER A N 1
ATOM 1503 C CA . SER A 1 196 ? 9.339 8.704 -32.293 1.00 94.31 196 SER A CA 1
ATOM 1504 C C . SER A 1 196 ? 8.160 7.863 -32.803 1.00 94.31 196 SER A C 1
ATOM 1506 O O . SER A 1 196 ? 7.802 6.814 -32.262 1.00 94.31 196 SER A O 1
ATOM 1508 N N . THR A 1 197 ? 7.553 8.284 -33.915 1.00 95.31 197 THR A N 1
ATOM 1509 C CA . THR A 1 197 ? 6.509 7.485 -34.581 1.00 95.31 197 THR A CA 1
ATOM 1510 C C . THR A 1 197 ? 7.034 6.124 -35.045 1.00 95.31 197 THR A C 1
ATOM 1512 O O . THR A 1 197 ? 6.269 5.164 -35.072 1.00 95.31 197 THR A O 1
ATOM 1515 N N . ARG A 1 198 ? 8.325 6.018 -35.391 1.00 96.81 198 ARG A N 1
ATOM 1516 C CA . ARG A 1 198 ? 8.946 4.748 -35.789 1.00 96.81 198 ARG A CA 1
ATOM 1517 C C . ARG A 1 198 ? 9.060 3.789 -34.604 1.00 96.81 198 ARG A C 1
ATOM 1519 O O . ARG A 1 198 ? 8.706 2.628 -34.758 1.00 96.81 198 ARG A O 1
ATOM 1526 N N . GLU A 1 199 ? 9.488 4.275 -33.442 1.00 95.19 199 GLU A N 1
ATOM 1527 C CA . GLU A 1 199 ? 9.595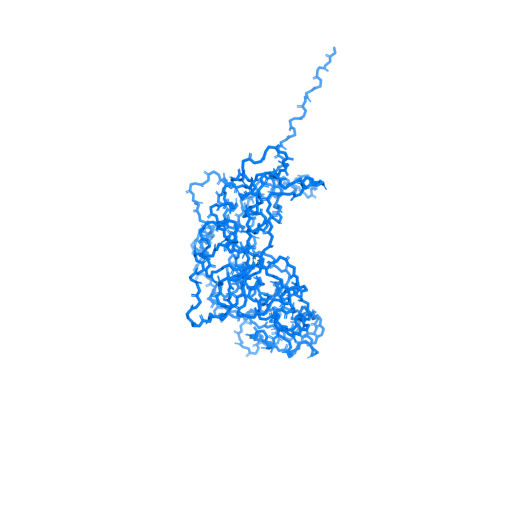 3.468 -32.218 1.00 95.19 199 GLU A CA 1
ATOM 1528 C C . GLU A 1 199 ? 8.220 3.019 -31.718 1.00 95.19 199 GLU A C 1
ATOM 1530 O O . GLU A 1 199 ? 8.020 1.838 -31.454 1.00 95.19 199 GLU A O 1
ATOM 1535 N N . ARG A 1 200 ? 7.225 3.918 -31.693 1.00 94.44 200 ARG A N 1
ATOM 1536 C CA . ARG A 1 200 ? 5.853 3.558 -31.288 1.00 94.44 200 ARG A CA 1
ATOM 1537 C C . ARG A 1 200 ? 5.239 2.438 -32.127 1.00 94.44 200 ARG A C 1
ATOM 1539 O O . ARG A 1 200 ? 4.445 1.664 -31.606 1.00 94.44 200 ARG A O 1
ATOM 1546 N N . LYS A 1 201 ? 5.574 2.363 -33.421 1.00 95.25 201 LYS A N 1
ATOM 1547 C CA . LYS A 1 201 ? 5.051 1.335 -34.339 1.00 95.25 201 LYS A CA 1
ATOM 1548 C C . LYS A 1 201 ? 5.563 -0.071 -34.035 1.00 95.25 201 LYS A C 1
ATOM 1550 O O . LYS A 1 201 ? 4.936 -1.026 -34.475 1.00 95.25 201 LYS A O 1
ATOM 1555 N N . VAL A 1 202 ? 6.691 -0.193 -33.337 1.00 96.12 202 VAL A N 1
ATOM 1556 C CA . VAL A 1 202 ? 7.329 -1.483 -33.037 1.00 96.12 202 VAL A CA 1
ATOM 1557 C C . VAL A 1 202 ? 7.204 -1.873 -31.565 1.00 96.12 202 VAL A C 1
ATOM 1559 O O . VAL A 1 202 ? 7.847 -2.827 -31.138 1.00 96.12 202 VAL A O 1
ATOM 1562 N N . LEU A 1 203 ? 6.386 -1.154 -30.786 1.00 94.19 203 LEU A N 1
ATOM 1563 C CA . LEU A 1 203 ? 6.145 -1.506 -29.391 1.00 94.19 203 LEU A CA 1
ATOM 1564 C C . LEU A 1 203 ? 5.412 -2.855 -29.307 1.00 94.19 203 LEU A C 1
ATOM 1566 O O . LEU A 1 203 ? 4.346 -3.004 -29.914 1.00 94.19 203 LEU A O 1
ATOM 1570 N N . PRO A 1 204 ? 5.949 -3.834 -28.562 1.00 95.94 204 PRO A N 1
ATOM 1571 C CA . PRO A 1 204 ? 5.261 -5.094 -28.316 1.00 95.94 204 PRO A CA 1
ATOM 1572 C C . PRO A 1 204 ? 3.996 -4.877 -27.473 1.00 95.94 204 PRO A C 1
ATOM 1574 O O . PRO A 1 204 ? 3.902 -3.937 -26.681 1.00 95.94 204 PRO A O 1
ATOM 1577 N N . SER A 1 205 ? 3.016 -5.771 -27.620 1.00 95.88 205 SER A N 1
ATOM 1578 C CA . SER A 1 205 ? 1.848 -5.777 -26.738 1.00 95.88 205 SER A CA 1
ATOM 1579 C C . SER A 1 205 ? 2.206 -6.345 -25.361 1.00 95.88 205 SER A C 1
ATOM 1581 O O . SER A 1 205 ? 3.167 -7.103 -25.213 1.00 95.88 205 SER A O 1
ATOM 1583 N N . ALA A 1 206 ? 1.407 -6.026 -24.340 1.00 95.75 206 ALA A N 1
ATOM 1584 C CA . ALA A 1 206 ? 1.624 -6.528 -22.983 1.00 95.75 206 ALA A CA 1
ATOM 1585 C C . ALA A 1 206 ? 1.638 -8.072 -22.920 1.00 95.75 206 ALA A C 1
ATOM 1587 O O . ALA A 1 206 ? 2.354 -8.669 -22.116 1.00 95.75 206 ALA A O 1
ATOM 1588 N N . GLU A 1 207 ? 0.877 -8.732 -23.795 1.00 97.50 207 GLU A N 1
ATOM 1589 C CA . GLU A 1 207 ? 0.763 -10.188 -23.882 1.00 97.50 207 GLU A CA 1
ATOM 1590 C C . GLU A 1 207 ? 2.020 -10.858 -24.449 1.00 97.50 207 GLU A C 1
ATOM 1592 O O . GLU A 1 207 ? 2.218 -12.051 -24.199 1.00 97.50 207 GLU A O 1
ATOM 1597 N N . ALA A 1 208 ? 2.871 -10.113 -25.164 1.00 98.06 208 ALA A N 1
ATOM 1598 C CA . ALA A 1 208 ? 4.153 -10.595 -25.681 1.00 98.06 208 ALA A CA 1
ATOM 1599 C C . ALA A 1 208 ? 5.202 -10.798 -24.573 1.00 98.06 208 ALA A C 1
ATOM 1601 O O . ALA A 1 208 ? 6.242 -11.421 -24.800 1.00 98.06 208 ALA A O 1
ATOM 1602 N N . PHE A 1 209 ? 4.921 -10.314 -23.360 1.00 98.44 209 PHE A N 1
ATOM 1603 C CA . PHE A 1 209 ? 5.808 -10.418 -22.212 1.00 98.44 209 PHE A CA 1
ATOM 1604 C C . PHE A 1 209 ? 5.355 -11.476 -21.203 1.00 98.44 209 PHE A C 1
ATOM 1606 O O . PHE A 1 209 ? 4.167 -11.711 -20.956 1.00 98.44 209 PHE A O 1
ATOM 1613 N N . HIS A 1 210 ? 6.338 -12.089 -20.551 1.00 98.56 210 HIS A N 1
ATOM 1614 C CA . HIS A 1 210 ? 6.176 -12.874 -19.337 1.00 98.56 210 HIS A CA 1
ATOM 1615 C C . HIS A 1 210 ? 6.753 -12.095 -18.158 1.00 98.56 210 HIS A C 1
ATOM 1617 O O . HIS A 1 210 ? 7.957 -12.132 -17.890 1.00 98.56 210 HIS A O 1
ATOM 1623 N N . PHE A 1 211 ? 5.883 -11.370 -17.457 1.00 98.50 211 PHE A N 1
ATOM 1624 C CA . PHE A 1 211 ? 6.260 -10.615 -16.266 1.00 98.50 211 PHE A CA 1
ATOM 1625 C C . PHE A 1 211 ? 6.486 -11.551 -15.078 1.00 98.50 211 PHE A C 1
ATOM 1627 O O . PHE A 1 211 ? 5.600 -12.312 -14.676 1.00 98.50 211 PHE A O 1
ATOM 1634 N N . CYS A 1 212 ? 7.681 -11.472 -14.506 1.00 98.44 212 CYS A N 1
ATOM 1635 C CA . CYS A 1 212 ? 8.193 -12.359 -13.477 1.00 98.44 212 CYS A CA 1
ATOM 1636 C C . CYS A 1 212 ? 8.647 -11.535 -12.270 1.00 98.44 212 CYS A C 1
ATOM 1638 O O . CYS A 1 212 ? 9.556 -10.715 -12.388 1.00 98.44 212 CYS A O 1
ATOM 1640 N N . VAL A 1 213 ? 8.062 -11.780 -11.101 1.00 98.19 213 VAL A N 1
ATOM 1641 C CA . VAL A 1 213 ? 8.539 -11.200 -9.840 1.00 98.19 213 VAL A CA 1
ATOM 1642 C C . VAL A 1 213 ? 9.349 -12.262 -9.114 1.00 98.19 213 VAL A C 1
ATOM 1644 O O . VAL A 1 213 ? 8.841 -13.352 -8.851 1.00 98.19 213 VAL A O 1
ATOM 1647 N N . VAL A 1 214 ? 10.604 -11.962 -8.790 1.00 97.56 214 VAL A N 1
ATOM 1648 C CA . VAL A 1 214 ? 11.456 -12.867 -8.009 1.00 97.56 214 VAL A CA 1
ATOM 1649 C C . VAL A 1 214 ? 11.427 -12.429 -6.553 1.00 97.56 214 VAL A C 1
ATOM 1651 O O . VAL A 1 214 ? 11.731 -11.280 -6.243 1.00 97.56 214 VAL A O 1
ATOM 1654 N N . SER A 1 215 ? 11.036 -13.339 -5.663 1.00 95.88 215 SER A N 1
ATOM 1655 C CA . SER A 1 215 ? 10.754 -13.017 -4.266 1.00 95.88 215 SER A CA 1
ATOM 1656 C C . SER A 1 215 ? 11.058 -14.208 -3.361 1.00 95.88 215 SER A C 1
ATOM 1658 O O . SER A 1 215 ? 10.958 -15.350 -3.791 1.00 95.88 215 SER A O 1
ATOM 1660 N N . ALA A 1 216 ? 11.426 -13.971 -2.103 1.00 89.06 216 ALA A N 1
ATOM 1661 C CA . ALA A 1 216 ? 11.621 -15.043 -1.127 1.00 89.06 216 ALA A CA 1
ATOM 1662 C C . ALA A 1 216 ? 11.281 -14.559 0.285 1.00 89.06 216 ALA A C 1
ATOM 1664 O O . ALA A 1 216 ? 11.689 -13.468 0.685 1.00 89.06 216 ALA A O 1
ATOM 1665 N N . ARG A 1 217 ? 10.572 -15.390 1.061 1.00 87.56 217 ARG A N 1
ATOM 1666 C CA . ARG A 1 217 ? 10.330 -15.211 2.509 1.00 87.56 217 ARG A CA 1
ATOM 1667 C C . ARG A 1 217 ? 9.672 -13.886 2.942 1.00 87.56 217 ARG A C 1
ATOM 1669 O O . ARG A 1 217 ? 9.723 -13.546 4.125 1.00 87.56 217 ARG A O 1
ATOM 1676 N N . ARG A 1 218 ? 9.045 -13.120 2.038 1.00 87.94 218 ARG A N 1
ATOM 1677 C CA . ARG A 1 218 ? 8.361 -11.857 2.397 1.00 87.94 218 ARG A CA 1
ATOM 1678 C C . ARG A 1 218 ? 6.968 -12.085 2.972 1.00 87.94 218 ARG A C 1
ATOM 1680 O O . ARG A 1 218 ? 6.560 -11.347 3.862 1.00 87.94 218 ARG A O 1
ATOM 1687 N N . ALA A 1 219 ? 6.250 -13.099 2.495 1.00 91.88 219 ALA A N 1
ATOM 1688 C CA . ALA A 1 219 ? 4.856 -13.328 2.881 1.00 91.88 219 ALA A CA 1
ATOM 1689 C C . ALA A 1 219 ? 4.664 -13.699 4.366 1.00 91.88 219 ALA A C 1
ATOM 1691 O O . ALA A 1 219 ? 3.561 -13.565 4.882 1.00 91.88 219 ALA A O 1
ATOM 1692 N N . ALA A 1 220 ? 5.735 -14.072 5.075 1.00 88.81 220 ALA A N 1
ATOM 1693 C CA . ALA A 1 220 ? 5.694 -14.387 6.503 1.00 88.81 220 ALA A CA 1
ATOM 1694 C C . ALA A 1 220 ? 5.584 -13.151 7.422 1.00 88.81 220 ALA A C 1
ATOM 1696 O O . ALA A 1 220 ? 5.329 -13.296 8.616 1.00 88.81 220 ALA A O 1
ATOM 1697 N N . LYS A 1 221 ? 5.818 -11.935 6.905 1.00 89.44 221 LYS A N 1
ATOM 1698 C CA . LYS A 1 221 ? 5.800 -10.688 7.691 1.00 89.44 221 LYS A CA 1
ATOM 1699 C C . LYS A 1 221 ? 4.863 -9.663 7.071 1.00 89.44 221 LYS A C 1
ATOM 1701 O O . LYS A 1 221 ? 4.791 -9.544 5.850 1.00 89.44 221 LYS A O 1
ATOM 1706 N N . LEU A 1 222 ? 4.204 -8.859 7.903 1.00 82.75 222 LEU A N 1
ATOM 1707 C CA . LEU A 1 222 ? 3.265 -7.831 7.445 1.00 82.75 222 LEU A CA 1
ATOM 1708 C C . LEU A 1 222 ? 3.922 -6.797 6.522 1.00 82.75 222 LEU A C 1
ATOM 1710 O O . LEU A 1 222 ? 3.330 -6.405 5.517 1.00 82.75 222 LEU A O 1
ATOM 1714 N N . GLU A 1 223 ? 5.156 -6.389 6.820 1.00 84.88 223 GLU A N 1
ATOM 1715 C CA . GLU A 1 223 ? 5.915 -5.476 5.965 1.00 84.88 223 GLU A CA 1
ATOM 1716 C C . GLU A 1 223 ? 6.155 -6.091 4.586 1.00 84.88 223 GLU A C 1
ATOM 1718 O O . GLU A 1 223 ? 5.968 -5.422 3.573 1.00 84.88 223 GLU A O 1
ATOM 1723 N N . GLY A 1 224 ? 6.497 -7.381 4.544 1.00 90.75 224 GLY A N 1
ATOM 1724 C CA . GLY A 1 224 ? 6.700 -8.101 3.294 1.00 90.75 224 GLY A CA 1
ATOM 1725 C C . GLY A 1 224 ? 5.404 -8.293 2.506 1.00 90.75 224 GLY A C 1
ATOM 1726 O O . GLY A 1 224 ? 5.407 -8.106 1.295 1.00 90.75 224 GLY A O 1
ATOM 1727 N N . ILE A 1 225 ? 4.275 -8.557 3.173 1.00 90.62 225 ILE A N 1
ATOM 1728 C CA . ILE A 1 225 ? 2.946 -8.599 2.539 1.00 90.62 225 ILE A CA 1
ATOM 1729 C C . ILE A 1 225 ? 2.596 -7.244 1.899 1.00 90.62 225 ILE A C 1
ATOM 1731 O O . ILE A 1 225 ? 2.060 -7.198 0.789 1.00 90.62 225 ILE A O 1
ATOM 1735 N N . ARG A 1 226 ? 2.915 -6.125 2.560 1.00 85.75 226 ARG A N 1
ATOM 1736 C CA . ARG A 1 226 ? 2.719 -4.780 1.993 1.00 85.75 226 ARG A CA 1
ATOM 1737 C C . ARG A 1 226 ? 3.567 -4.547 0.750 1.00 85.75 226 ARG A C 1
ATOM 1739 O O . ARG A 1 226 ? 3.051 -4.021 -0.238 1.00 85.75 226 ARG A O 1
ATOM 1746 N N . ASP A 1 227 ? 4.836 -4.927 0.786 1.00 90.19 227 ASP A N 1
ATOM 1747 C CA . ASP A 1 227 ? 5.738 -4.751 -0.353 1.00 90.19 227 ASP A CA 1
ATOM 1748 C C . ASP A 1 227 ? 5.278 -5.631 -1.540 1.00 90.19 227 ASP A C 1
ATOM 1750 O O . ASP A 1 227 ? 5.119 -5.130 -2.655 1.00 90.19 227 ASP A O 1
ATOM 1754 N N . ILE A 1 228 ? 4.866 -6.880 -1.272 1.00 94.56 228 ILE A N 1
ATOM 1755 C CA . ILE A 1 228 ? 4.229 -7.779 -2.249 1.00 94.56 228 ILE A CA 1
ATOM 1756 C C . ILE A 1 228 ? 3.024 -7.110 -2.925 1.00 94.56 228 ILE A C 1
ATOM 1758 O O . ILE A 1 228 ? 2.939 -7.071 -4.155 1.00 94.56 228 ILE A O 1
ATOM 1762 N N . PHE A 1 229 ? 2.082 -6.567 -2.143 1.00 93.31 229 PHE A N 1
ATOM 1763 C CA . PHE A 1 229 ? 0.902 -5.918 -2.718 1.00 93.31 229 PHE A CA 1
ATOM 1764 C C . PHE A 1 229 ? 1.246 -4.626 -3.458 1.00 93.31 229 PHE A C 1
ATOM 1766 O O . PHE A 1 229 ? 0.567 -4.304 -4.428 1.00 93.31 229 PHE A O 1
ATOM 1773 N N . THR A 1 230 ? 2.310 -3.923 -3.066 1.00 88.69 230 THR A N 1
ATOM 1774 C CA . THR A 1 230 ? 2.812 -2.747 -3.794 1.00 88.69 230 THR A CA 1
ATOM 1775 C C . THR A 1 230 ? 3.237 -3.115 -5.207 1.00 88.69 230 THR A C 1
ATOM 1777 O O . THR A 1 230 ? 2.825 -2.451 -6.158 1.00 88.69 230 THR A O 1
ATOM 1780 N N . VAL A 1 231 ? 3.983 -4.204 -5.375 1.00 93.75 231 VAL A N 1
ATOM 1781 C CA . VAL A 1 231 ? 4.379 -4.689 -6.704 1.00 93.75 231 VAL A CA 1
ATOM 1782 C C . VAL A 1 231 ? 3.181 -5.269 -7.463 1.00 93.75 231 VAL A C 1
ATOM 1784 O O . VAL A 1 231 ? 2.939 -4.892 -8.609 1.00 93.75 231 VAL A O 1
ATOM 1787 N N . GLN A 1 232 ? 2.370 -6.120 -6.823 1.00 94.81 232 GLN A N 1
ATOM 1788 C CA . GLN A 1 232 ? 1.195 -6.739 -7.453 1.00 94.81 232 GLN A CA 1
ATOM 1789 C C . GLN A 1 232 ? 0.204 -5.698 -7.993 1.00 94.81 232 GLN A C 1
ATOM 1791 O O . GLN A 1 232 ? -0.362 -5.886 -9.070 1.00 94.81 232 GLN A O 1
ATOM 1796 N N . LEU A 1 233 ? -0.019 -4.606 -7.256 1.00 90.12 233 LEU A N 1
ATOM 1797 C CA . LEU A 1 233 ? -0.928 -3.539 -7.670 1.00 90.12 233 LEU A CA 1
ATOM 1798 C C . LEU A 1 233 ? -0.399 -2.759 -8.868 1.00 90.12 233 LEU A C 1
ATOM 1800 O O . LEU A 1 233 ? -1.179 -2.473 -9.767 1.00 90.12 233 LEU A O 1
ATOM 1804 N N . GLN A 1 234 ? 0.907 -2.488 -8.933 1.00 90.44 234 GLN A N 1
ATOM 1805 C CA . GLN A 1 234 ? 1.506 -1.822 -10.094 1.00 90.44 234 GLN A CA 1
ATOM 1806 C C . GLN A 1 234 ? 1.300 -2.625 -11.385 1.00 90.44 234 GLN A C 1
ATOM 1808 O O . GLN A 1 234 ? 0.965 -2.045 -12.415 1.00 90.44 234 GLN A O 1
ATOM 1813 N N . PHE A 1 235 ? 1.442 -3.953 -11.333 1.00 94.31 235 PHE A N 1
ATOM 1814 C CA . PHE A 1 235 ? 1.158 -4.814 -12.486 1.00 94.31 235 PHE A CA 1
ATOM 1815 C C . PHE A 1 235 ? -0.336 -4.885 -12.813 1.00 94.31 235 PHE A C 1
ATOM 1817 O O . PHE A 1 235 ? -0.717 -4.749 -13.974 1.00 94.31 235 PHE A O 1
ATOM 1824 N N . ARG A 1 236 ? -1.194 -5.044 -11.799 1.00 91.75 236 ARG A N 1
ATOM 1825 C CA . ARG A 1 236 ? -2.646 -5.125 -12.002 1.00 91.75 236 ARG A CA 1
ATOM 1826 C C . ARG A 1 236 ? -3.215 -3.842 -12.604 1.00 91.75 236 ARG A C 1
ATOM 1828 O O . ARG A 1 236 ? -4.049 -3.918 -13.499 1.00 91.75 236 ARG A O 1
ATOM 1835 N N . ASP A 1 237 ? -2.761 -2.683 -12.135 1.00 86.38 237 ASP A N 1
ATOM 1836 C CA . ASP A 1 237 ? -3.153 -1.378 -12.678 1.00 86.38 237 ASP A CA 1
ATOM 1837 C C . ASP A 1 237 ? -2.707 -1.212 -14.142 1.00 86.38 237 ASP A C 1
ATOM 1839 O O . ASP A 1 237 ? -3.323 -0.457 -14.887 1.00 86.38 237 ASP A O 1
ATOM 1843 N N . ALA A 1 238 ? -1.672 -1.948 -14.561 1.00 90.31 238 ALA A N 1
ATOM 1844 C CA . ALA A 1 238 ? -1.203 -2.035 -15.942 1.00 90.31 238 ALA A CA 1
ATOM 1845 C C . ALA A 1 238 ? -1.892 -3.149 -16.756 1.00 90.31 238 ALA A C 1
ATOM 1847 O O . ALA A 1 238 ? -1.473 -3.449 -17.870 1.00 90.31 238 ALA A O 1
ATOM 1848 N N . GLY A 1 239 ? -2.929 -3.792 -16.206 1.00 93.31 239 GLY A N 1
ATOM 1849 C CA . GLY A 1 239 ? -3.695 -4.838 -16.888 1.00 93.31 239 GLY A CA 1
ATOM 1850 C C . GLY A 1 239 ? -2.990 -6.192 -16.987 1.00 93.31 239 GLY A C 1
ATOM 1851 O O . GLY A 1 239 ? -3.477 -7.077 -17.684 1.00 93.31 239 GLY A O 1
ATOM 1852 N N . VAL A 1 240 ? -1.872 -6.394 -16.283 1.00 95.94 240 VAL A N 1
ATOM 1853 C CA . VAL A 1 240 ? -1.091 -7.637 -16.340 1.00 95.94 240 VAL A CA 1
ATOM 1854 C C . VAL A 1 240 ? -1.021 -8.325 -14.978 1.00 95.94 240 VAL A C 1
ATOM 1856 O O . VAL A 1 240 ? -1.069 -7.702 -13.920 1.00 95.94 240 VAL A O 1
ATOM 1859 N N . THR A 1 241 ? -0.904 -9.652 -14.989 1.00 97.31 241 THR A N 1
ATOM 1860 C CA . THR A 1 241 ? -0.716 -10.453 -13.771 1.00 97.31 241 THR A CA 1
ATOM 1861 C C . THR A 1 241 ? 0.662 -11.102 -13.821 1.00 97.31 241 THR A C 1
ATOM 1863 O O . THR A 1 241 ? 0.886 -11.939 -14.696 1.00 97.31 241 THR A O 1
ATOM 1866 N N . PRO A 1 242 ? 1.601 -10.770 -12.922 1.00 98.19 242 PRO A N 1
ATOM 1867 C CA . PRO A 1 242 ? 2.930 -11.364 -12.953 1.00 98.19 242 PRO A CA 1
ATOM 1868 C C . PRO A 1 242 ? 2.902 -12.812 -12.443 1.00 98.19 242 PRO A C 1
ATOM 1870 O O . PRO A 1 242 ? 1.945 -13.253 -11.802 1.00 98.19 242 PRO A O 1
ATOM 1873 N N . THR A 1 243 ? 3.948 -13.576 -12.747 1.00 98.62 243 THR A N 1
ATOM 1874 C CA . THR A 1 243 ? 4.237 -14.854 -12.079 1.00 98.62 243 THR A CA 1
ATOM 1875 C C . THR A 1 243 ? 5.273 -14.619 -10.989 1.00 98.62 243 THR A C 1
ATOM 1877 O O . THR A 1 243 ? 6.332 -14.056 -11.255 1.00 98.62 243 THR A O 1
ATOM 1880 N N . TRP A 1 244 ? 4.974 -15.049 -9.770 1.00 98.44 244 TRP A N 1
ATOM 1881 C CA . TRP A 1 244 ? 5.858 -14.940 -8.616 1.00 98.44 244 TRP A CA 1
ATOM 1882 C C . TRP A 1 244 ? 6.719 -16.198 -8.505 1.00 98.44 244 TRP A C 1
ATOM 1884 O O . TRP A 1 244 ? 6.199 -17.292 -8.296 1.00 98.44 244 TRP A O 1
ATOM 1894 N N . TYR A 1 245 ? 8.032 -16.054 -8.642 1.00 98.38 245 TYR A N 1
ATOM 1895 C CA . TYR A 1 245 ? 8.989 -17.145 -8.476 1.00 98.38 245 TYR A CA 1
ATOM 1896 C C . TYR A 1 245 ? 9.549 -17.088 -7.066 1.00 98.38 245 TYR A C 1
ATOM 1898 O O . TYR A 1 245 ? 10.272 -16.149 -6.725 1.00 98.38 245 TYR A O 1
ATOM 1906 N N . VAL A 1 246 ? 9.190 -18.090 -6.267 1.00 97.69 246 VAL A N 1
ATOM 1907 C CA . VAL A 1 246 ? 9.489 -18.140 -4.835 1.00 97.69 246 VAL A CA 1
ATOM 1908 C C . VAL A 1 246 ? 10.247 -19.399 -4.445 1.00 97.69 246 VAL A C 1
ATOM 1910 O O . VAL A 1 246 ? 10.279 -20.383 -5.189 1.00 97.69 246 VAL A O 1
ATOM 1913 N N . ASP A 1 247 ? 10.876 -19.374 -3.272 1.00 96.25 247 ASP A N 1
ATOM 1914 C CA . ASP A 1 247 ? 11.394 -20.593 -2.664 1.00 96.25 247 ASP A CA 1
ATOM 1915 C C . ASP A 1 247 ? 10.245 -21.533 -2.269 1.00 96.25 247 ASP A C 1
ATOM 1917 O O . ASP A 1 247 ? 9.119 -21.100 -2.023 1.00 96.25 247 ASP A O 1
ATOM 1921 N N . GLU A 1 248 ? 10.533 -22.832 -2.223 1.00 96.44 248 GLU A N 1
ATOM 1922 C CA . GLU A 1 248 ? 9.530 -23.874 -1.983 1.00 96.44 248 GLU A CA 1
ATOM 1923 C C . GLU A 1 248 ? 8.758 -23.666 -0.673 1.00 96.44 248 GLU A C 1
ATOM 1925 O O . GLU A 1 248 ? 7.530 -23.761 -0.662 1.00 96.44 248 GLU A O 1
ATOM 1930 N N . GLY A 1 249 ? 9.456 -23.276 0.400 1.00 95.62 249 GLY A N 1
ATOM 1931 C CA . GLY A 1 249 ? 8.849 -23.019 1.707 1.00 95.62 249 GLY A CA 1
ATOM 1932 C C . GLY A 1 249 ? 7.890 -21.825 1.722 1.00 95.62 249 GLY A C 1
ATOM 1933 O O . GLY A 1 249 ? 6.981 -21.791 2.542 1.00 95.62 249 GLY A O 1
ATOM 1934 N N . SER A 1 250 ? 8.045 -20.877 0.794 1.00 95.88 250 SER A N 1
ATOM 1935 C CA . SER A 1 250 ? 7.179 -19.697 0.684 1.00 95.88 250 SER A CA 1
ATOM 1936 C C . SER A 1 250 ? 5.970 -19.909 -0.238 1.00 95.88 250 SER A C 1
ATOM 1938 O O . SER A 1 250 ? 5.086 -19.054 -0.295 1.00 95.88 250 SER A O 1
ATOM 1940 N N . LEU A 1 251 ? 5.894 -21.016 -0.990 1.00 96.50 251 LEU A N 1
ATOM 1941 C CA . LEU A 1 251 ? 4.867 -21.198 -2.024 1.00 96.50 251 LEU A CA 1
ATOM 1942 C C . LEU A 1 251 ? 3.439 -21.113 -1.468 1.00 96.50 251 LEU A C 1
ATOM 1944 O O . LEU A 1 251 ? 2.581 -20.463 -2.072 1.00 96.50 251 LEU A O 1
ATOM 1948 N N . ALA A 1 252 ? 3.186 -21.776 -0.338 1.00 96.56 252 ALA A N 1
ATOM 1949 C CA . ALA A 1 252 ? 1.866 -21.821 0.282 1.00 96.56 252 ALA A CA 1
ATOM 1950 C C . ALA A 1 252 ? 1.402 -20.424 0.720 1.00 96.56 252 ALA A C 1
ATOM 1952 O O . ALA A 1 252 ? 0.276 -20.036 0.414 1.00 96.56 252 ALA A O 1
ATOM 1953 N N . ASP A 1 253 ? 2.289 -19.637 1.332 1.00 95.06 253 ASP A N 1
ATOM 1954 C CA . ASP A 1 253 ? 1.971 -18.292 1.816 1.00 95.06 253 ASP A CA 1
ATOM 1955 C C . ASP A 1 253 ? 1.618 -17.340 0.664 1.00 95.06 253 ASP A C 1
ATOM 1957 O O . ASP A 1 253 ? 0.628 -16.613 0.729 1.00 95.06 253 ASP A O 1
ATOM 1961 N N . TYR A 1 254 ? 2.369 -17.373 -0.443 1.00 96.69 254 TYR A N 1
ATOM 1962 C CA . TYR A 1 254 ? 2.074 -16.522 -1.605 1.00 96.69 254 TYR A CA 1
ATOM 1963 C C . TYR A 1 254 ? 0.765 -16.933 -2.284 1.00 96.69 254 TYR A C 1
ATOM 1965 O O . TYR A 1 254 ? -0.013 -16.071 -2.701 1.00 96.69 254 TYR A O 1
ATOM 1973 N N . LYS A 1 255 ? 0.479 -18.239 -2.360 1.00 96.69 255 LYS A N 1
ATOM 1974 C CA . LYS A 1 25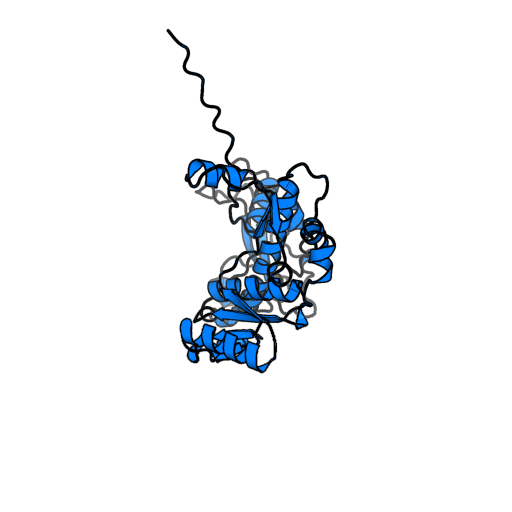5 ? -0.813 -18.735 -2.852 1.00 96.69 255 LYS A CA 1
ATOM 1975 C C . LYS A 1 255 ? -1.966 -18.327 -1.933 1.00 96.69 255 LYS A C 1
ATOM 1977 O O . LYS A 1 255 ? -3.010 -17.929 -2.443 1.00 96.69 255 LYS A O 1
ATOM 1982 N N . ALA A 1 256 ? -1.775 -18.343 -0.613 1.00 93.50 256 ALA A N 1
ATOM 1983 C CA . ALA A 1 256 ? -2.772 -17.885 0.358 1.00 93.50 256 ALA A CA 1
ATOM 1984 C C . ALA A 1 256 ? -3.091 -16.384 0.218 1.00 93.50 256 ALA A C 1
ATOM 1986 O O . ALA A 1 256 ? -4.216 -15.961 0.476 1.00 93.50 256 ALA A O 1
ATOM 1987 N N . LEU A 1 257 ? -2.139 -15.579 -0.270 1.00 93.62 257 LEU A N 1
ATOM 1988 C CA . LEU A 1 257 ? -2.368 -14.175 -0.640 1.00 93.62 257 LEU A CA 1
ATOM 1989 C C . LEU A 1 257 ? -3.107 -13.997 -1.984 1.00 93.62 257 LEU A C 1
ATOM 1991 O O . LEU A 1 257 ? -3.438 -12.864 -2.349 1.00 93.62 257 LEU A O 1
ATOM 1995 N N . GLY A 1 258 ? -3.377 -15.085 -2.712 1.00 94.81 258 GLY A N 1
ATOM 1996 C CA . GLY A 1 258 ? -4.037 -15.086 -4.021 1.00 94.81 258 GLY A CA 1
ATOM 1997 C C . GLY A 1 258 ? -3.100 -14.787 -5.195 1.00 94.81 258 GLY A C 1
ATOM 1998 O O . GLY A 1 258 ? -3.558 -14.325 -6.239 1.00 94.81 258 GLY A O 1
ATOM 1999 N N . LEU A 1 259 ? -1.790 -14.991 -5.033 1.00 96.81 259 LEU A N 1
ATOM 2000 C CA . LEU A 1 259 ? -0.798 -14.699 -6.068 1.00 96.81 259 LEU A CA 1
ATOM 2001 C C . LEU A 1 259 ? -0.568 -15.906 -6.981 1.00 96.81 259 LEU A C 1
ATOM 2003 O O . LEU A 1 259 ? -0.571 -17.059 -6.542 1.00 96.81 259 LEU A O 1
ATOM 2007 N N . ARG A 1 260 ? -0.273 -15.637 -8.258 1.00 98.06 260 ARG A N 1
ATOM 2008 C CA . ARG A 1 260 ? 0.194 -16.655 -9.206 1.00 98.06 260 ARG A CA 1
ATOM 2009 C C . ARG A 1 260 ? 1.654 -16.999 -8.909 1.00 98.06 260 ARG A C 1
ATOM 2011 O O . ARG A 1 260 ? 2.550 -16.416 -9.512 1.00 98.06 260 ARG A O 1
ATOM 2018 N N . ALA A 1 261 ? 1.882 -17.908 -7.963 1.00 98.19 261 ALA A N 1
ATOM 2019 C CA . ALA A 1 261 ? 3.215 -18.286 -7.496 1.00 98.19 261 ALA A CA 1
ATOM 2020 C C . ALA A 1 261 ? 3.646 -19.695 -7.941 1.00 98.19 261 ALA A C 1
ATOM 2022 O O . ALA A 1 261 ? 2.838 -20.628 -7.957 1.00 98.19 261 ALA A O 1
ATOM 2023 N N . VAL A 1 262 ? 4.934 -19.844 -8.262 1.00 98.38 262 VAL A N 1
ATOM 2024 C CA . VAL A 1 262 ? 5.595 -21.103 -8.642 1.00 98.38 262 VAL A CA 1
ATOM 2025 C C . VAL A 1 262 ? 6.926 -21.260 -7.905 1.00 98.38 262 VAL A C 1
ATOM 2027 O O . VAL A 1 262 ? 7.558 -20.274 -7.522 1.00 98.38 262 VAL A O 1
ATOM 2030 N N . VAL A 1 263 ? 7.376 -22.506 -7.731 1.00 98.19 263 VAL A N 1
ATOM 2031 C CA . VAL A 1 263 ? 8.683 -22.790 -7.123 1.00 98.19 263 VAL A CA 1
ATOM 2032 C C . VAL A 1 263 ? 9.787 -22.443 -8.11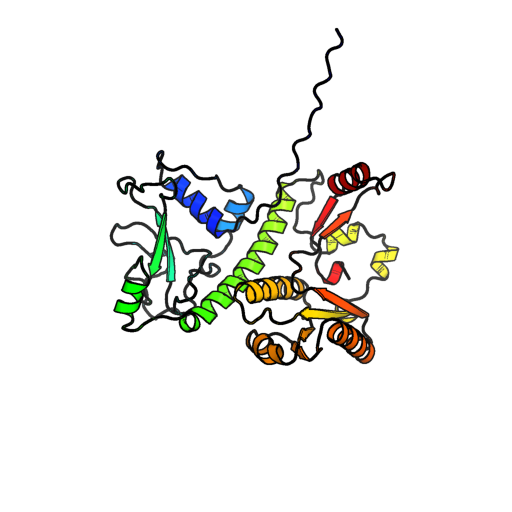6 1.00 98.19 263 VAL A C 1
ATOM 2034 O O . VAL A 1 263 ? 9.897 -23.071 -9.167 1.00 98.19 263 VAL A O 1
ATOM 2037 N N . GLY A 1 264 ? 10.590 -21.437 -7.783 1.00 96.56 264 GLY A N 1
ATOM 2038 C CA . GLY A 1 264 ? 11.796 -21.043 -8.512 1.00 96.56 264 GLY A CA 1
ATOM 2039 C C . GLY A 1 264 ? 13.096 -21.488 -7.846 1.00 96.56 264 GLY A C 1
ATOM 2040 O O . GLY A 1 264 ? 14.122 -21.547 -8.513 1.00 96.56 264 GLY A O 1
ATOM 2041 N N . GLY A 1 265 ? 13.067 -21.815 -6.552 1.00 95.12 265 GLY A N 1
ATOM 2042 C CA . GLY A 1 265 ? 14.272 -22.061 -5.758 1.00 95.12 265 GLY A CA 1
ATOM 2043 C C . GLY A 1 265 ? 14.866 -20.760 -5.210 1.00 95.12 265 GLY A C 1
ATOM 2044 O O . GLY A 1 265 ? 14.142 -19.815 -4.904 1.00 95.12 265 GLY A O 1
ATOM 2045 N N . LYS A 1 266 ? 16.192 -20.703 -5.052 1.00 94.19 266 LYS A N 1
ATOM 2046 C CA . LYS A 1 266 ? 16.904 -19.484 -4.614 1.00 94.19 266 LYS A CA 1
ATOM 2047 C C . LYS A 1 266 ? 17.003 -18.458 -5.752 1.00 94.19 266 LYS A C 1
ATOM 2049 O O . LYS A 1 266 ? 16.714 -18.780 -6.897 1.00 94.19 266 LYS A O 1
ATOM 2054 N N . LEU A 1 267 ? 17.486 -17.244 -5.461 1.00 93.56 267 LEU A N 1
ATOM 2055 C CA . LEU A 1 267 ? 17.533 -16.104 -6.395 1.00 93.56 267 LEU A CA 1
ATOM 2056 C C . LEU A 1 267 ? 17.953 -16.473 -7.833 1.00 93.56 267 LEU A C 1
ATOM 2058 O O . LEU A 1 267 ? 17.186 -16.248 -8.763 1.00 93.56 267 LEU A O 1
ATOM 2062 N N . THR A 1 268 ? 19.132 -17.069 -8.031 1.00 96.44 268 THR A N 1
ATOM 2063 C CA . THR A 1 268 ? 19.623 -17.435 -9.375 1.00 96.44 268 THR A CA 1
ATOM 2064 C C . THR A 1 268 ? 18.754 -18.498 -10.046 1.00 96.44 268 THR A C 1
ATOM 2066 O O . THR A 1 268 ? 18.457 -18.392 -11.232 1.00 96.44 268 THR A O 1
ATOM 2069 N N . GLN A 1 269 ? 18.306 -19.503 -9.292 1.00 97.38 269 GLN A N 1
ATOM 2070 C CA . GLN A 1 269 ? 17.443 -20.566 -9.813 1.00 97.38 269 GLN A CA 1
ATOM 2071 C C . GLN A 1 269 ? 16.086 -20.000 -10.245 1.00 97.38 269 GLN A C 1
ATOM 2073 O O . GLN A 1 269 ? 15.620 -20.306 -11.338 1.00 97.38 269 GLN A O 1
ATOM 2078 N N . ALA A 1 270 ? 15.507 -19.101 -9.445 1.00 97.69 270 ALA A N 1
ATOM 2079 C CA . ALA A 1 270 ? 14.240 -18.448 -9.739 1.00 97.69 270 ALA A CA 1
ATOM 2080 C C . ALA A 1 270 ? 14.331 -17.585 -11.005 1.00 97.69 270 ALA A C 1
ATOM 2082 O O . ALA A 1 270 ? 13.458 -17.668 -11.868 1.00 97.69 270 ALA A O 1
ATOM 2083 N N . ARG A 1 271 ? 15.424 -16.824 -11.162 1.00 98.00 271 ARG A N 1
ATOM 2084 C CA . ARG A 1 271 ? 15.707 -16.041 -12.377 1.00 98.00 271 ARG A CA 1
ATOM 2085 C C . ARG A 1 271 ? 15.866 -16.923 -13.617 1.00 98.00 271 ARG A C 1
ATOM 2087 O O . ARG A 1 271 ? 15.295 -16.624 -14.662 1.00 98.00 271 ARG A O 1
ATOM 2094 N N . ASN A 1 272 ? 16.599 -18.029 -13.502 1.00 98.38 272 ASN A N 1
ATOM 2095 C CA . ASN A 1 272 ? 16.786 -18.969 -14.609 1.00 98.38 272 ASN A CA 1
ATOM 2096 C C . ASN A 1 272 ? 15.478 -19.672 -14.980 1.00 98.38 272 ASN A C 1
ATOM 2098 O O . ASN A 1 272 ? 15.166 -19.807 -16.161 1.00 98.38 272 ASN A O 1
ATOM 2102 N N . LYS A 1 273 ? 14.676 -20.062 -13.987 1.00 98.44 273 LYS A N 1
ATOM 2103 C CA . LYS A 1 273 ? 13.357 -20.645 -14.223 1.00 98.44 273 LYS A CA 1
ATOM 2104 C C . LYS A 1 273 ? 12.426 -19.659 -14.929 1.00 98.44 273 LYS A C 1
ATOM 2106 O O . LYS A 1 273 ? 11.733 -20.055 -15.859 1.00 98.44 273 LYS A O 1
ATOM 2111 N N . ALA A 1 274 ? 12.454 -18.382 -14.549 1.00 98.50 274 ALA A N 1
ATOM 2112 C CA . ALA A 1 274 ? 11.691 -17.340 -15.229 1.00 98.50 274 ALA A CA 1
ATOM 2113 C C . ALA A 1 274 ? 12.057 -17.207 -16.717 1.00 98.50 274 ALA A C 1
ATOM 2115 O O . ALA A 1 274 ? 11.161 -17.065 -17.551 1.00 98.50 274 ALA A O 1
ATOM 2116 N N . LEU A 1 275 ? 13.348 -17.311 -17.064 1.00 98.62 275 LEU A N 1
ATOM 2117 C CA . LEU A 1 275 ? 13.808 -17.340 -18.461 1.00 98.62 275 LEU A CA 1
ATOM 2118 C C . LEU A 1 275 ? 13.304 -18.581 -19.201 1.00 98.62 275 LEU A C 1
ATOM 2120 O O . LEU A 1 275 ? 12.793 -18.463 -20.310 1.00 98.62 275 LEU A O 1
ATOM 2124 N N . GLN A 1 276 ? 13.414 -19.759 -18.584 1.00 98.62 276 GLN A N 1
ATOM 2125 C CA . GLN A 1 276 ? 12.945 -21.019 -19.170 1.00 98.62 276 GLN A CA 1
ATOM 2126 C C . GLN A 1 276 ? 11.433 -21.005 -19.417 1.00 98.62 276 GLN A C 1
ATOM 2128 O O . GLN A 1 276 ? 10.977 -21.402 -20.487 1.00 98.62 276 GLN A O 1
ATOM 2133 N N . ASP A 1 277 ? 10.651 -20.518 -18.451 1.00 98.62 277 ASP A N 1
ATOM 2134 C CA . ASP A 1 277 ? 9.201 -20.406 -18.583 1.00 98.62 277 ASP A CA 1
ATOM 2135 C C . ASP A 1 277 ? 8.817 -19.372 -19.649 1.00 98.62 277 ASP A C 1
ATOM 2137 O O . ASP A 1 277 ? 7.924 -19.642 -20.448 1.00 98.62 277 ASP A O 1
ATOM 2141 N N . ALA A 1 278 ? 9.516 -18.235 -19.734 1.00 98.56 278 ALA A N 1
ATOM 2142 C CA . ALA A 1 278 ? 9.304 -17.260 -20.806 1.00 98.56 278 ALA A CA 1
ATOM 2143 C C . ALA A 1 278 ? 9.608 -17.854 -22.193 1.00 98.56 278 ALA A C 1
ATOM 2145 O O . ALA A 1 278 ? 8.785 -17.735 -23.100 1.00 98.56 278 ALA A O 1
ATOM 2146 N N . ALA A 1 279 ? 10.737 -18.558 -22.334 1.00 98.56 279 ALA A N 1
ATOM 2147 C CA . ALA A 1 279 ? 11.124 -19.229 -23.573 1.00 98.56 279 ALA A CA 1
ATOM 2148 C C . ALA A 1 279 ? 10.097 -20.294 -23.987 1.00 98.56 279 ALA A C 1
ATOM 2150 O O . ALA A 1 279 ? 9.661 -20.315 -25.134 1.00 98.56 279 ALA A O 1
ATOM 2151 N N . ARG A 1 280 ? 9.635 -21.120 -23.039 1.00 98.62 280 ARG A N 1
ATOM 2152 C CA . ARG A 1 280 ? 8.579 -22.121 -23.263 1.00 98.62 280 ARG A CA 1
ATOM 2153 C C . ARG A 1 280 ? 7.254 -21.495 -23.700 1.00 98.62 280 ARG A C 1
ATOM 2155 O O . ARG A 1 280 ? 6.519 -22.103 -24.468 1.00 98.62 280 ARG A O 1
ATOM 2162 N N . LEU A 1 281 ? 6.944 -20.299 -23.204 1.00 98.00 281 LEU A N 1
ATOM 2163 C CA . LEU A 1 281 ? 5.749 -19.544 -23.581 1.00 98.00 281 LEU A CA 1
ATOM 2164 C C . LEU A 1 281 ? 5.915 -18.768 -24.899 1.00 98.00 281 LEU A C 1
ATOM 2166 O O . LEU A 1 281 ? 4.936 -18.183 -25.358 1.00 98.00 281 LEU A O 1
ATOM 2170 N N . GLY A 1 282 ? 7.118 -18.722 -25.485 1.00 98.06 282 GLY A N 1
ATOM 2171 C CA . GLY A 1 282 ? 7.411 -17.889 -26.653 1.00 98.06 282 GLY A CA 1
ATOM 2172 C C . GLY A 1 282 ? 7.301 -16.388 -26.364 1.00 98.06 282 GLY A C 1
ATOM 2173 O O . GLY A 1 282 ? 6.872 -15.629 -27.228 1.00 98.06 282 GLY A O 1
ATOM 2174 N N . LYS A 1 283 ? 7.628 -15.958 -25.137 1.00 98.56 283 LYS A N 1
ATOM 2175 C CA . LYS A 1 283 ? 7.473 -14.572 -24.664 1.00 98.56 283 LYS A CA 1
ATOM 2176 C C . LYS A 1 283 ? 8.799 -13.957 -24.233 1.00 98.56 283 LYS A C 1
ATOM 2178 O O . LYS A 1 283 ? 9.697 -14.655 -23.766 1.00 98.56 283 LYS A O 1
ATOM 2183 N N . ALA A 1 284 ? 8.889 -12.631 -24.297 1.00 98.25 284 ALA A N 1
ATOM 2184 C CA . ALA A 1 284 ? 10.003 -11.893 -23.710 1.00 98.25 284 ALA A CA 1
ATOM 2185 C C . ALA A 1 284 ? 9.942 -11.963 -22.173 1.00 98.25 284 ALA A C 1
ATOM 2187 O O . ALA A 1 284 ? 8.899 -11.716 -21.568 1.00 98.25 284 ALA A O 1
ATOM 2188 N N . CYS A 1 285 ? 11.051 -12.316 -21.523 1.00 98.44 285 CYS A N 1
ATOM 2189 C CA . CYS A 1 285 ? 11.114 -12.411 -20.064 1.00 98.44 285 CYS A CA 1
ATOM 2190 C C . CYS A 1 285 ? 11.370 -11.032 -19.446 1.00 98.44 285 CYS A C 1
ATOM 2192 O O . CYS A 1 285 ? 12.404 -10.427 -19.719 1.00 98.44 285 CYS A O 1
ATOM 2194 N N . VAL A 1 286 ? 10.482 -10.573 -18.562 1.00 98.12 286 VAL A N 1
ATOM 2195 C CA . VAL A 1 286 ? 10.680 -9.338 -17.788 1.00 98.12 286 VAL A CA 1
ATOM 2196 C C . VAL A 1 286 ? 10.772 -9.711 -16.321 1.00 98.12 286 VAL A C 1
ATOM 2198 O O . VAL A 1 286 ? 9.783 -10.132 -15.725 1.00 98.12 286 VAL A O 1
ATOM 2201 N N . GLN A 1 287 ? 11.956 -9.577 -15.732 1.00 97.69 287 GLN A N 1
ATOM 2202 C CA . GLN A 1 287 ? 12.186 -9.918 -14.330 1.00 97.69 287 GLN A CA 1
ATOM 2203 C C . GLN A 1 287 ? 12.277 -8.661 -13.481 1.00 97.69 287 GLN A C 1
ATOM 2205 O O . GLN A 1 287 ? 12.991 -7.722 -13.825 1.00 97.69 287 GLN A O 1
ATOM 2210 N N . CYS A 1 288 ? 11.602 -8.664 -12.339 1.00 96.62 288 CYS A N 1
ATOM 2211 C CA . CYS A 1 288 ? 11.657 -7.559 -11.400 1.00 96.62 288 CYS A CA 1
ATOM 2212 C C . CYS A 1 288 ? 11.747 -8.044 -9.946 1.00 96.62 288 CYS A C 1
ATOM 2214 O O . CYS A 1 288 ? 11.466 -9.205 -9.627 1.00 96.62 288 CYS A O 1
ATOM 2216 N N . SER A 1 289 ? 12.210 -7.144 -9.079 1.00 94.00 289 SER A N 1
ATOM 2217 C CA . SER A 1 289 ? 12.342 -7.386 -7.642 1.00 94.00 289 SER A CA 1
ATOM 2218 C C . SER A 1 289 ? 11.019 -7.140 -6.916 1.00 94.00 289 SER A C 1
ATOM 2220 O O . SER A 1 289 ? 10.201 -6.323 -7.342 1.00 94.00 289 SER A O 1
ATOM 2222 N N . ASP A 1 290 ? 10.827 -7.827 -5.794 1.00 91.44 290 ASP A N 1
ATOM 2223 C CA . ASP A 1 290 ? 9.648 -7.710 -4.932 1.00 91.44 290 ASP A CA 1
ATOM 2224 C C . ASP A 1 290 ? 9.603 -6.436 -4.069 1.00 91.44 290 ASP A C 1
ATOM 2226 O O . ASP A 1 290 ? 8.594 -6.169 -3.420 1.00 91.44 290 ASP A O 1
ATOM 2230 N N . ASP A 1 291 ? 10.674 -5.640 -4.075 1.00 88.81 291 ASP A N 1
ATOM 2231 C CA . ASP A 1 291 ? 10.840 -4.412 -3.290 1.00 88.81 291 ASP A CA 1
ATOM 2232 C C . ASP A 1 291 ? 10.761 -3.123 -4.128 1.00 88.81 291 ASP A C 1
ATOM 2234 O O . ASP A 1 291 ? 11.085 -2.028 -3.652 1.00 88.81 291 ASP A O 1
ATOM 2238 N N . ILE A 1 292 ? 10.282 -3.224 -5.372 1.00 88.62 292 ILE A N 1
ATOM 2239 C CA . ILE A 1 292 ? 10.084 -2.065 -6.245 1.00 88.62 292 ILE A CA 1
ATOM 2240 C C . ILE A 1 292 ? 8.935 -1.198 -5.725 1.00 88.62 292 ILE A C 1
ATOM 2242 O O . ILE A 1 292 ? 7.762 -1.574 -5.738 1.00 88.62 292 ILE A O 1
ATOM 2246 N N . SER A 1 293 ? 9.282 0.024 -5.324 1.00 82.44 293 SER A N 1
ATOM 2247 C CA . SER A 1 293 ? 8.308 1.014 -4.849 1.00 82.44 293 SER A CA 1
ATOM 2248 C C . SER A 1 293 ? 7.575 1.759 -5.971 1.00 82.44 293 SER A C 1
ATOM 2250 O O . SER A 1 293 ? 6.419 2.133 -5.786 1.00 82.44 293 SER A O 1
ATOM 2252 N N . ALA A 1 294 ? 8.236 1.980 -7.111 1.00 85.62 294 ALA A N 1
ATOM 2253 C CA . ALA A 1 294 ? 7.681 2.607 -8.309 1.00 85.62 294 ALA A CA 1
ATOM 2254 C C . ALA A 1 294 ? 8.596 2.351 -9.518 1.00 85.62 294 ALA A C 1
ATOM 2256 O O . ALA A 1 294 ? 9.806 2.188 -9.350 1.00 85.62 294 ALA A O 1
ATOM 2257 N N . TRP A 1 295 ? 8.033 2.411 -10.726 1.00 88.00 295 TRP A N 1
ATOM 2258 C CA . TRP A 1 295 ? 8.788 2.461 -11.979 1.00 88.00 295 TRP A CA 1
ATOM 2259 C C . TRP A 1 295 ? 8.949 3.914 -12.400 1.00 88.00 295 TRP A C 1
ATOM 2261 O O . TRP A 1 295 ? 7.959 4.612 -12.628 1.00 88.00 295 TRP A O 1
ATOM 2271 N N . VAL A 1 296 ? 10.193 4.387 -12.447 1.00 87.12 296 VAL A N 1
ATOM 2272 C CA . VAL A 1 296 ? 10.498 5.788 -12.743 1.00 87.12 296 VAL A CA 1
ATOM 2273 C C . VAL A 1 296 ? 11.438 5.860 -13.934 1.00 87.12 296 VAL A C 1
ATOM 2275 O O . VAL A 1 296 ? 12.547 5.333 -13.878 1.00 87.12 296 VAL A O 1
ATOM 2278 N N . TYR A 1 297 ? 10.998 6.543 -14.985 1.00 88.88 297 TYR A N 1
ATOM 2279 C CA . TYR A 1 297 ? 11.823 6.896 -16.131 1.00 88.88 297 TYR A CA 1
ATOM 2280 C C . TYR A 1 297 ? 12.307 8.342 -15.995 1.00 88.88 297 TYR A C 1
ATOM 2282 O O . TYR A 1 297 ? 11.544 9.230 -15.605 1.00 88.88 297 TYR A O 1
ATOM 2290 N N . TYR A 1 298 ? 13.582 8.567 -16.301 1.00 89.19 298 TYR A N 1
ATOM 2291 C CA . TYR A 1 298 ? 14.226 9.875 -16.244 1.00 89.19 298 TYR A CA 1
ATOM 2292 C C . TYR A 1 298 ? 14.590 10.303 -17.661 1.00 89.19 298 TYR A C 1
ATOM 2294 O O . TYR A 1 298 ? 15.420 9.662 -18.298 1.00 89.19 298 TYR A O 1
ATOM 2302 N N . ASP A 1 299 ? 13.981 11.389 -18.124 1.00 89.19 299 ASP A N 1
ATOM 2303 C CA . ASP A 1 299 ? 14.241 11.983 -19.433 1.00 89.19 299 ASP A CA 1
ATOM 2304 C C . ASP A 1 299 ? 14.994 13.300 -19.267 1.00 89.19 299 ASP A C 1
ATOM 2306 O O . ASP A 1 299 ? 14.543 14.208 -18.563 1.00 89.19 299 ASP A O 1
ATOM 2310 N N . GLY A 1 300 ? 16.150 13.427 -19.899 1.00 90.62 300 GLY A N 1
ATOM 2311 C CA . GLY A 1 300 ? 16.937 14.644 -19.811 1.00 90.62 300 GLY A CA 1
ATOM 2312 C C . GLY A 1 300 ? 18.295 14.520 -20.484 1.00 90.62 300 GLY A C 1
ATOM 2313 O O . GLY A 1 300 ? 18.715 13.424 -20.860 1.00 90.62 300 GLY A O 1
ATOM 2314 N N . PRO A 1 301 ? 19.007 15.649 -20.635 1.00 93.38 301 PRO A N 1
ATOM 2315 C CA . PRO A 1 301 ? 20.340 15.633 -21.208 1.00 93.38 301 PRO A CA 1
ATOM 2316 C C . PRO A 1 301 ? 21.275 14.767 -20.348 1.00 93.38 301 PRO A C 1
ATOM 2318 O O . PRO A 1 301 ? 21.229 14.856 -19.114 1.00 93.38 301 PRO A O 1
ATOM 2321 N N . PRO A 1 302 ? 22.148 13.953 -20.968 1.00 94.75 302 PRO A N 1
ATOM 2322 C CA . PRO A 1 302 ? 23.129 13.179 -20.226 1.00 94.75 302 PRO A CA 1
ATOM 2323 C C . PRO A 1 302 ? 24.112 14.108 -19.505 1.00 94.75 302 PRO A C 1
ATOM 2325 O O . PRO A 1 302 ? 24.313 15.267 -19.884 1.00 94.75 302 PRO A O 1
ATOM 2328 N N . ALA A 1 303 ? 24.763 13.585 -18.467 1.00 96.31 303 ALA A N 1
ATOM 2329 C CA . ALA A 1 303 ? 25.879 14.283 -17.844 1.00 96.31 303 ALA A CA 1
ATOM 2330 C C . ALA A 1 303 ? 26.991 14.519 -18.879 1.00 96.31 303 ALA A C 1
ATOM 2332 O O . ALA A 1 303 ? 27.302 13.637 -19.679 1.00 96.31 303 ALA A O 1
ATOM 2333 N N . ARG A 1 304 ? 27.601 15.710 -18.852 1.00 95.12 304 ARG A N 1
ATOM 2334 C CA . ARG A 1 304 ? 28.680 16.081 -19.787 1.00 95.12 304 ARG A CA 1
ATOM 2335 C C . ARG A 1 304 ? 29.948 15.248 -19.581 1.00 95.12 304 ARG A C 1
ATOM 2337 O O . ARG A 1 304 ? 30.729 15.074 -20.506 1.00 95.12 304 ARG A O 1
ATOM 2344 N N . GLU A 1 305 ? 30.127 14.729 -18.373 1.00 96.00 305 GLU A N 1
ATOM 2345 C CA . GLU A 1 305 ? 31.233 13.873 -17.953 1.00 96.00 305 GLU A CA 1
ATOM 2346 C C . GLU A 1 305 ? 30.750 12.908 -16.859 1.00 96.00 305 GLU A C 1
ATOM 2348 O O . GLU A 1 305 ? 29.698 13.110 -16.248 1.00 96.00 305 GLU A O 1
ATOM 2353 N N . ARG A 1 306 ? 31.534 11.864 -16.574 1.00 95.31 306 ARG A N 1
ATOM 2354 C CA . ARG A 1 306 ? 31.215 10.847 -15.555 1.00 95.31 306 ARG A CA 1
ATOM 2355 C C . ARG A 1 306 ? 31.587 11.264 -14.123 1.00 95.31 306 ARG A C 1
ATOM 2357 O O . ARG A 1 306 ? 31.920 10.409 -13.310 1.00 95.31 306 ARG A O 1
ATOM 2364 N N . SER A 1 307 ? 31.554 12.557 -13.806 1.00 97.00 307 SER A N 1
ATOM 2365 C CA . SER A 1 307 ? 31.775 13.025 -12.434 1.00 97.00 307 SER A CA 1
ATOM 2366 C C . SER A 1 307 ? 30.482 12.950 -11.619 1.00 97.00 307 SER A C 1
ATOM 2368 O O . SER A 1 307 ? 29.396 13.229 -12.131 1.00 97.00 307 SER A O 1
ATOM 2370 N N . ASP A 1 308 ? 30.583 12.626 -10.326 1.00 96.12 308 ASP A N 1
ATOM 2371 C CA . ASP A 1 308 ? 29.418 12.562 -9.429 1.00 96.12 308 ASP A CA 1
ATOM 2372 C C . ASP A 1 308 ? 28.609 13.867 -9.435 1.00 96.12 308 ASP A C 1
ATOM 2374 O O . ASP A 1 308 ? 27.382 13.851 -9.344 1.00 96.12 308 ASP A O 1
ATOM 2378 N N . ASN A 1 309 ? 29.276 15.018 -9.558 1.00 95.19 309 ASN A N 1
ATOM 2379 C CA . ASN A 1 309 ? 28.616 16.322 -9.587 1.00 95.19 309 ASN A CA 1
ATOM 2380 C C . ASN A 1 309 ? 27.766 16.515 -10.848 1.00 95.19 309 ASN A C 1
ATOM 2382 O O . ASN A 1 309 ? 26.634 16.991 -10.743 1.00 95.19 309 ASN A O 1
ATOM 2386 N N . GLU A 1 310 ? 28.284 16.154 -12.023 1.00 95.31 310 GLU A N 1
ATOM 2387 C CA . GLU A 1 310 ? 27.535 16.273 -13.277 1.00 95.31 310 GLU A CA 1
ATOM 2388 C C . GLU A 1 310 ? 26.447 15.201 -13.389 1.00 95.31 310 GLU A C 1
ATOM 2390 O O . GLU A 1 310 ? 25.342 15.519 -13.824 1.00 95.31 310 GLU A O 1
ATOM 2395 N N . LEU A 1 311 ? 26.687 13.978 -12.902 1.00 95.19 311 LEU A N 1
ATOM 2396 C CA . LEU A 1 311 ? 25.663 12.930 -12.807 1.00 95.19 311 LEU A CA 1
ATOM 2397 C C . LEU A 1 311 ? 24.501 13.360 -11.905 1.00 95.19 311 LEU A C 1
ATOM 2399 O O . LEU A 1 311 ? 23.339 13.273 -12.300 1.00 95.19 311 LEU A O 1
ATOM 2403 N N . ASN A 1 312 ? 24.800 13.903 -10.721 1.00 92.31 312 ASN A N 1
ATOM 2404 C CA . ASN A 1 312 ? 23.780 14.431 -9.816 1.00 92.31 312 ASN A CA 1
ATOM 2405 C C . ASN A 1 312 ? 23.042 15.635 -10.417 1.00 92.31 312 ASN A C 1
ATOM 2407 O O . ASN A 1 312 ? 21.838 15.783 -10.201 1.00 92.31 312 ASN A O 1
ATOM 2411 N N . ARG A 1 313 ? 23.739 16.497 -11.171 1.00 90.94 313 ARG A N 1
ATOM 2412 C CA . ARG A 1 313 ? 23.121 17.634 -11.865 1.00 90.94 313 ARG A CA 1
ATOM 2413 C C . ARG A 1 313 ? 22.179 17.164 -12.972 1.00 90.94 313 ARG A C 1
ATOM 2415 O O . ARG A 1 313 ? 21.049 17.638 -13.012 1.00 90.94 313 ARG A O 1
ATOM 2422 N N . ALA A 1 314 ? 22.612 16.231 -13.820 1.00 91.56 314 ALA A N 1
ATOM 2423 C CA . ALA A 1 314 ? 21.788 15.646 -14.875 1.00 91.56 314 ALA A CA 1
ATOM 2424 C C . ALA A 1 314 ? 20.553 14.951 -14.283 1.00 91.56 314 ALA A C 1
ATOM 2426 O O . ALA A 1 314 ? 19.431 15.228 -14.693 1.00 91.56 314 ALA A O 1
ATOM 2427 N N . PHE A 1 315 ? 20.732 14.152 -13.227 1.00 88.94 315 PHE A N 1
ATOM 2428 C CA . PHE A 1 315 ? 19.630 13.510 -12.507 1.00 88.94 315 PHE A CA 1
ATOM 2429 C C . PHE A 1 315 ? 18.641 14.511 -11.884 1.00 88.94 315 PHE A C 1
ATOM 2431 O O . PHE A 1 315 ? 17.433 14.269 -11.851 1.00 88.94 315 PHE A O 1
ATOM 2438 N N . ALA A 1 316 ? 19.137 15.633 -11.358 1.00 86.38 316 ALA A N 1
ATOM 2439 C CA . ALA A 1 316 ? 18.293 16.687 -10.802 1.00 86.38 316 ALA A CA 1
ATOM 2440 C C . ALA A 1 316 ? 17.547 17.486 -11.883 1.00 86.38 316 ALA A C 1
ATOM 2442 O O . ALA A 1 316 ? 16.455 17.975 -11.607 1.00 86.38 316 ALA A O 1
ATOM 2443 N N . ALA A 1 317 ? 18.135 17.619 -13.075 1.00 86.75 317 ALA A N 1
ATOM 2444 C CA . ALA A 1 317 ? 17.556 18.325 -14.215 1.00 86.75 317 ALA A CA 1
ATOM 2445 C C . ALA A 1 317 ? 16.597 17.459 -15.050 1.00 86.75 317 ALA A C 1
ATOM 2447 O O . ALA A 1 317 ? 15.789 18.009 -15.794 1.00 86.75 317 ALA A O 1
ATOM 2448 N N . ALA A 1 318 ? 16.684 16.131 -14.942 1.00 88.25 318 ALA A N 1
ATOM 2449 C CA . ALA A 1 318 ? 15.841 15.209 -15.689 1.00 88.25 318 ALA A CA 1
ATOM 2450 C C . ALA A 1 318 ? 14.363 15.298 -15.273 1.00 88.25 318 ALA A C 1
ATOM 2452 O O . ALA A 1 318 ? 14.017 15.303 -14.085 1.00 88.25 318 ALA A O 1
ATOM 2453 N N . THR A 1 319 ? 13.491 15.291 -16.277 1.00 84.88 319 THR A N 1
ATOM 2454 C CA . THR A 1 319 ? 12.049 15.116 -16.126 1.00 84.88 319 THR A CA 1
ATOM 2455 C C . THR A 1 319 ? 11.765 13.692 -15.666 1.00 84.88 319 THR A C 1
ATOM 2457 O O . THR A 1 319 ? 12.372 12.736 -16.148 1.00 84.88 319 THR A O 1
ATOM 2460 N N . ARG A 1 320 ? 10.848 13.538 -14.709 1.00 84.12 320 ARG A N 1
ATOM 2461 C CA . ARG A 1 320 ? 10.529 12.243 -14.097 1.00 84.12 320 ARG A CA 1
ATOM 2462 C C . ARG A 1 320 ? 9.151 11.778 -14.526 1.00 84.12 320 ARG A C 1
ATOM 2464 O O . ARG A 1 320 ? 8.170 12.467 -14.262 1.00 84.12 320 ARG A O 1
ATOM 2471 N N . TYR A 1 321 ? 9.084 10.573 -15.068 1.00 82.69 321 TYR A N 1
ATOM 2472 C CA . TYR A 1 321 ? 7.846 9.900 -15.437 1.00 82.69 321 TYR A CA 1
ATOM 2473 C C . TYR A 1 321 ? 7.643 8.698 -14.519 1.00 82.69 321 TYR A C 1
ATOM 2475 O O . TYR A 1 321 ? 8.542 7.871 -14.386 1.00 82.69 321 TYR A O 1
ATOM 2483 N N . ILE A 1 322 ? 6.472 8.583 -13.885 1.00 82.12 322 ILE A N 1
ATOM 2484 C CA . ILE A 1 322 ? 6.050 7.305 -13.291 1.00 82.12 322 ILE A CA 1
ATOM 2485 C C . ILE A 1 322 ? 5.351 6.531 -14.392 1.00 82.12 322 ILE A C 1
ATOM 2487 O O . ILE A 1 322 ? 4.270 6.929 -14.822 1.00 82.12 322 ILE A O 1
ATOM 2491 N N . VAL A 1 323 ? 5.971 5.442 -14.819 1.00 88.56 323 VAL A N 1
ATOM 2492 C CA . VAL A 1 323 ? 5.469 4.580 -15.891 1.00 88.56 323 VAL A CA 1
ATOM 2493 C C . VAL A 1 323 ? 4.871 3.306 -15.302 1.00 88.56 323 VAL A C 1
ATOM 2495 O O . VAL A 1 323 ? 5.101 2.981 -14.134 1.00 88.56 323 VAL A O 1
ATOM 2498 N N . THR A 1 324 ? 4.063 2.583 -16.070 1.00 91.25 324 THR A N 1
ATOM 2499 C CA . THR A 1 324 ? 3.658 1.234 -15.663 1.00 91.25 324 THR A CA 1
ATOM 2500 C C . THR A 1 324 ? 4.808 0.234 -15.843 1.00 91.25 324 THR A C 1
ATOM 2502 O O . THR A 1 324 ? 5.737 0.492 -16.612 1.00 91.25 324 THR A O 1
ATOM 2505 N N . PRO A 1 325 ? 4.753 -0.947 -15.195 1.00 93.50 325 PRO A N 1
ATOM 2506 C CA . PRO A 1 325 ? 5.700 -2.023 -15.485 1.00 93.50 325 PRO A CA 1
ATOM 2507 C C . PRO A 1 325 ? 5.693 -2.462 -16.957 1.00 93.50 325 PRO A C 1
ATOM 2509 O O . PRO A 1 325 ? 6.691 -2.988 -17.430 1.00 93.50 325 PRO A O 1
ATOM 2512 N N . VAL A 1 326 ? 4.570 -2.271 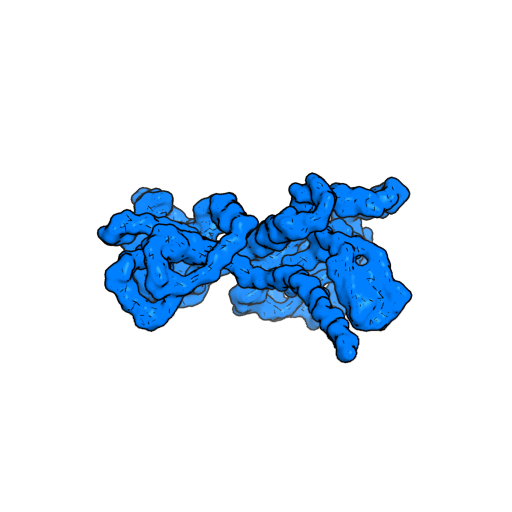-17.663 1.00 94.44 326 VAL A N 1
ATOM 2513 C CA . VAL A 1 326 ? 4.434 -2.611 -19.086 1.00 94.44 326 VAL A CA 1
ATOM 2514 C C . VAL A 1 326 ? 5.161 -1.591 -19.949 1.00 94.44 326 VAL A C 1
ATOM 2516 O O . VAL A 1 326 ? 5.900 -1.984 -20.832 1.00 94.44 326 VAL A O 1
ATOM 2519 N N . ALA A 1 327 ? 4.997 -0.294 -19.681 1.00 93.25 327 ALA A N 1
ATOM 2520 C CA . ALA A 1 327 ? 5.711 0.740 -20.428 1.00 93.25 327 ALA A CA 1
ATOM 2521 C C . ALA A 1 327 ? 7.216 0.786 -20.129 1.00 93.25 327 ALA A C 1
ATOM 2523 O O . ALA A 1 327 ? 7.982 1.296 -20.941 1.00 93.25 327 ALA A O 1
ATOM 2524 N N . ALA A 1 328 ? 7.634 0.294 -18.960 1.00 93.12 328 ALA A N 1
ATOM 2525 C CA . ALA A 1 328 ? 9.044 0.158 -18.612 1.00 93.12 328 ALA A CA 1
ATOM 2526 C C . ALA A 1 328 ? 9.745 -1.024 -19.308 1.00 93.12 328 ALA A C 1
ATOM 2528 O O . ALA A 1 328 ? 10.976 -1.027 -19.359 1.00 93.12 328 ALA A O 1
ATOM 2529 N N . ALA A 1 329 ? 8.985 -2.026 -19.758 1.00 92.69 329 ALA A N 1
ATOM 2530 C CA . ALA A 1 329 ? 9.483 -3.230 -20.421 1.00 92.69 329 ALA A CA 1
ATOM 2531 C C . ALA A 1 329 ? 9.570 -3.046 -21.940 1.00 92.69 329 ALA A C 1
ATOM 2533 O O . ALA A 1 329 ? 10.537 -3.588 -22.518 1.00 92.69 329 ALA A O 1
#

Secondary structure (DSSP, 8-state):
-----------PPPP-----HHHHHHHHHHHHTT-SS---PPPPHHHHHHHHHS-GGGSTTS-SSPPTTPPPGGG-B-TTSPBPEEPS---TT--TT-EEEEEEPPTT---SSTT-SEEEEEE-TTS--EESSHHHHHHHHTS---TTTTHHHHHHHHHHHHHHHHHHHHHHHHHH--S-S--SS--HHHHTTSS-HHHHTTPPPGGGEEEEEE--S-TTSHHHHHHHHHHHHHHHHTT--PEEEE-GGGHHHHHHTT--EEE--SHHHHHHHHHHHHHHTT-EEEEEETT----EEEESPPPSSS-HHHHHHHHHHSEEEE--TTTT-

Foldseek 3Di:
DDDDPDPPPPDDDDPPDPDFLQLQVQLVLLVVLPQPLADHDHDDPLSNVLNVPQDQCLALQHAQDADPQADPLQCQAAPVRWHWRFGNDDDLQAARLKGKTKTFDHSPPDDPDNPHGIAIWIADSSSPHIDRDQVVVCVVVVHHTDSVRCVVSLLSSLLSRLVSLLSSVLSVLQVVCPPDPDRGLDDLVVVCVVPDPVVVVPQDDLVLEAAEEEDEDLLVDSVSSSLQSNLQVLQVVVVHAHEYAYDPVCQVSCVVSVHNYDHQHDDVSSVVVQVVVCVVVNHHRDYDYSRDNFDKDWAFDQQPDPDPVSNVVRRVPTRIHGYGSSSVD

Sequence (329 aa):
AAKKARKIVGKRPPRLRKRSLGSTLVAELKAKSGRKDISFETAADYALKTCHNVPIEQRAGYPLKLTKGAVPIKAWKCKDGKKVEVDFGRCSWLPDDWGQGVKMTSPTFRSTGGGGGTLTCFVSPDGRTIYYHKCVVEEYVGRKLTDKDGLNGQIRLAKLQATQAVQLARAQLREAGTTSSYIAADADKSFFKLLSTRERKVLPSAEAFHFCVVSARRAAKLEGIRDIFTVQLQFRDAGVTPTWYVDEGSLADYKALGLRAVVGGKLTQARNKALQDAARLGKACVQCSDDISAWVYYDGPPARERSDNELNRAFAAATRYIVTPVAAA

pLDDT: mean 88.97, std 14.01, range [34.91, 98.62]

Organism: NCBI:txid327968

Radius of gyration: 24.03 Å; chains: 1; bounding box: 67×67×65 Å